Protein AF-A0A6G1SVC3-F1 (afdb_monomer_lite)

Foldseek 3Di:
DDDDDDDDDDDDDDDDDDDDDDDDDDDDDDDDDPDDPDPDDDDDDDDDDDDDDPPDDDDDDDDDDDDDDDDDDDDDDDDDDDDDDDDDDDDDDDDDPPPPPVPQALLLVLLVQDDLQDAAEEEEDEDDLRLVLCLPFVLVLHDQSHEYEYEAAWAPHDGDQVVLQVSLVVCCVRRVRYAYEYEHEALVSLLVNQVSHDPSHQAYEYEAEPPGPSHPQRDLQQVSVLVSLLSSQVSHVVSNHAFEYEHELCCLPPPVSVVNPDQLQSSCVRRREYEYALLQQLQVALVSLLSSVVSNVVSHDPRRAYAYEHEDDVPDPSHDHLVSSLSSVVSCVVSSHRHHYYYYDSVCSVRVSVSSVSSVD

Radius of gyration: 27.8 Å; chains: 1; bounding box: 75×76×92 Å

Secondary structure (DSSP, 8-state):
--------PPP--------------PPPPPPPP-PPPP-------PPPPPPPPS---PPPPP-PPPPPPPPP-------PPPPPPPPPPPP--------------HHHHHHHTS-TTS-EEEEEE-SHHHHHHIIIIIGGG--TT-EEEEE-SSSSPPP-HHHHHHHHHHHHHH-TTSEEEEEEESHHHHHHHTTTS-TTEEEEEEEE-TT-TT-TT--S-HHHHHHHHHHHHHHHHTTTPEEEEEEBSGGGT-GGGGGG---HHHHHHHHSEEEEB-HHHHHH-HHHHHHHHHHHHHT--TT-EEEEEEEB-TTSTT-B-HHHHHHHHHHHHHTT--EEEEE--GGGHHHHHHHHHHTT-

Sequence (361 aa):
MRLRLVLGLVVLTLAACSDGDRRDSPPTPAPPAVSSPADDIDVPRGPLLPAPDPTEAVDPPERRVPAYLHVVTASAGAASPAPQPAAGPAPVGGPSRQADSEVLGPTQRFLAQTQPDAMVVALPVHNEPGVRQLLERLAPRLRSGDIVIVVSGNNNHTLDIPWLNAQAERIQAALANVRLVAMTAGLGNVQQLAPQLSPLFTGIVYDYEPNYPNEPSFTWDFGATMDHVRALRTAVESRGLTAIALPTGRPLLQRSLEPHGWDYGALTQAGGVAFVQTQTYCKKGLPAFEQALDRLRDQHIAGGEWLPQVTVAPNQPNGVSIQQGEACAQAIRARGLPGLMLWWSPAYVGEADEFLRRLGR

pLDDT: mean 77.75, std 25.46, range [25.83, 98.69]

Structure (mmCIF, N/CA/C/O backbone):
data_AF-A0A6G1SVC3-F1
#
_entry.id   AF-A0A6G1SVC3-F1
#
loop_
_atom_site.group_PDB
_atom_site.id
_atom_site.type_symbol
_atom_site.label_atom_id
_atom_site.label_alt_id
_atom_site.label_comp_id
_atom_site.label_asym_id
_atom_site.label_entity_id
_atom_site.label_seq_id
_atom_site.pdbx_PDB_ins_code
_atom_site.Cartn_x
_atom_site.Cartn_y
_atom_site.Cartn_z
_atom_site.occupancy
_atom_site.B_iso_or_equiv
_atom_site.auth_seq_id
_atom_site.auth_comp_id
_atom_site.auth_asym_id
_atom_site.auth_atom_id
_atom_site.pdbx_PDB_model_num
ATOM 1 N N . MET A 1 1 ? 45.017 -23.091 65.769 1.00 41.62 1 MET A N 1
ATOM 2 C CA . MET A 1 1 ? 45.104 -23.305 64.307 1.00 41.62 1 MET A CA 1
ATOM 3 C C . MET A 1 1 ? 44.778 -21.996 63.613 1.00 41.62 1 MET A C 1
ATOM 5 O O . MET A 1 1 ? 43.799 -21.363 63.980 1.00 41.62 1 MET A O 1
ATOM 9 N N . ARG A 1 2 ? 45.664 -21.536 62.723 1.00 37.56 2 ARG A N 1
ATOM 10 C CA . ARG A 1 2 ? 45.621 -20.209 62.094 1.00 37.56 2 ARG A CA 1
ATOM 11 C C . ARG A 1 2 ? 44.970 -20.269 60.705 1.00 37.56 2 ARG A C 1
ATOM 13 O O . ARG A 1 2 ? 45.311 -21.130 59.907 1.00 37.56 2 ARG A O 1
ATOM 20 N N . LEU A 1 3 ? 44.077 -19.303 60.495 1.00 36.97 3 LEU A N 1
ATOM 21 C CA . LEU A 1 3 ? 43.680 -18.568 59.285 1.00 36.97 3 LEU A CA 1
ATOM 22 C C . LEU A 1 3 ? 44.502 -18.791 57.991 1.00 36.97 3 LEU A C 1
ATOM 24 O O . LEU A 1 3 ? 45.728 -18.698 58.050 1.00 36.97 3 LEU A O 1
ATOM 28 N N . ARG A 1 4 ? 43.815 -18.902 56.833 1.00 41.50 4 ARG A N 1
ATOM 29 C CA . ARG A 1 4 ? 44.086 -18.188 55.550 1.00 41.50 4 ARG A CA 1
ATOM 30 C C . ARG A 1 4 ? 43.212 -18.710 54.389 1.00 41.50 4 ARG A C 1
ATOM 32 O O . ARG A 1 4 ? 43.327 -19.875 54.039 1.00 41.50 4 ARG A O 1
ATOM 39 N N . LEU A 1 5 ? 42.445 -17.822 53.745 1.00 35.69 5 LEU A N 1
ATOM 40 C CA . LEU A 1 5 ? 42.181 -17.800 52.288 1.00 35.69 5 LEU A CA 1
ATOM 41 C C . LEU A 1 5 ? 41.587 -16.413 51.934 1.00 35.69 5 LEU A C 1
ATOM 43 O O . LEU A 1 5 ? 40.491 -16.092 52.374 1.00 35.69 5 LEU A O 1
ATOM 47 N N . VAL A 1 6 ? 42.432 -15.437 51.588 1.00 39.00 6 VAL A N 1
ATOM 48 C CA . VAL A 1 6 ? 42.693 -14.871 50.240 1.00 39.00 6 VAL A CA 1
ATOM 49 C C . VAL A 1 6 ? 41.482 -14.170 49.600 1.00 39.00 6 VAL A C 1
ATOM 51 O O . VAL A 1 6 ? 40.632 -14.787 48.968 1.00 39.00 6 VAL A O 1
ATOM 54 N N . LEU A 1 7 ? 41.490 -12.841 49.765 1.00 34.03 7 LEU A N 1
ATOM 55 C CA . LEU A 1 7 ? 40.741 -11.818 49.033 1.00 34.03 7 LEU A CA 1
ATOM 56 C C . LEU A 1 7 ? 41.454 -11.521 47.698 1.00 34.03 7 LEU A C 1
ATOM 58 O O . LEU A 1 7 ? 42.674 -11.354 47.695 1.00 34.03 7 LEU A O 1
ATOM 62 N N . GLY A 1 8 ? 40.704 -11.373 46.604 1.00 30.83 8 GLY A N 1
ATOM 63 C CA . GLY A 1 8 ? 41.182 -10.805 45.339 1.00 30.83 8 GLY A CA 1
ATOM 64 C C . GLY A 1 8 ? 40.501 -9.464 45.069 1.00 30.83 8 GLY A C 1
ATOM 65 O O . GLY A 1 8 ? 39.351 -9.434 44.647 1.00 30.83 8 GLY A O 1
ATOM 66 N N . LEU A 1 9 ? 41.216 -8.373 45.349 1.00 30.94 9 LEU A N 1
ATOM 67 C CA . LEU A 1 9 ? 40.843 -6.983 45.085 1.00 30.94 9 LEU A CA 1
ATOM 68 C C . LEU A 1 9 ? 41.646 -6.517 43.860 1.00 30.94 9 LEU A C 1
ATOM 70 O O . LEU A 1 9 ? 42.875 -6.553 43.905 1.00 30.94 9 LEU A O 1
ATOM 74 N N . VAL A 1 10 ? 40.986 -6.088 42.782 1.00 31.72 10 VAL A N 1
ATOM 75 C CA . VAL A 1 10 ? 41.656 -5.422 41.652 1.00 31.72 10 VAL A CA 1
ATOM 76 C C . VAL A 1 10 ? 41.431 -3.921 41.767 1.00 31.72 10 VAL A C 1
ATOM 78 O O . VAL A 1 10 ? 40.304 -3.432 41.755 1.00 31.72 10 VAL A O 1
ATOM 81 N N . VAL A 1 11 ? 42.553 -3.224 41.916 1.00 31.59 11 VAL A N 1
ATOM 82 C CA . VAL A 1 11 ? 42.730 -1.774 41.931 1.00 31.59 11 VAL A CA 1
ATOM 83 C C . VAL A 1 11 ? 42.852 -1.296 40.485 1.00 31.59 11 VAL A C 1
ATOM 85 O O . VAL A 1 11 ? 43.663 -1.846 39.742 1.00 31.59 11 VAL A O 1
ATOM 88 N N . LEU A 1 12 ? 42.115 -0.249 40.101 1.00 30.20 12 LEU A N 1
ATOM 89 C CA . LEU A 1 12 ? 42.476 0.572 38.945 1.00 30.20 12 LEU A CA 1
ATOM 90 C C . LEU A 1 12 ? 42.730 2.011 39.398 1.00 30.20 12 LEU A C 1
ATOM 92 O O . LEU A 1 12 ? 41.913 2.638 40.070 1.00 30.20 12 LEU A O 1
ATOM 96 N N . THR A 1 13 ? 43.922 2.474 39.055 1.00 33.91 13 THR A N 1
ATOM 97 C CA . THR A 1 13 ? 44.556 3.740 39.402 1.00 33.91 13 THR A CA 1
ATOM 98 C C . THR A 1 13 ? 43.980 4.908 38.602 1.00 33.91 13 THR A C 1
ATOM 100 O O . THR A 1 13 ? 43.870 4.848 37.380 1.00 33.91 13 THR A O 1
ATOM 103 N N . LEU A 1 14 ? 43.685 6.004 39.303 1.00 35.94 14 LEU A N 1
ATOM 104 C CA . LEU A 1 14 ? 43.521 7.344 38.741 1.00 35.94 14 LEU A CA 1
ATOM 105 C C . LEU A 1 14 ? 44.905 7.978 38.548 1.00 35.94 14 LEU A C 1
ATOM 107 O O . LEU A 1 14 ? 45.688 8.039 39.495 1.00 35.94 14 LEU A O 1
ATOM 111 N N . ALA A 1 15 ? 45.173 8.496 37.351 1.00 33.62 15 ALA A N 1
ATOM 112 C CA . ALA A 1 15 ? 46.240 9.456 37.100 1.00 33.62 15 ALA A CA 1
ATOM 113 C C . ALA A 1 15 ? 45.657 10.637 36.312 1.00 33.62 15 ALA A C 1
ATOM 115 O O . ALA A 1 15 ? 45.112 10.465 35.224 1.00 33.62 15 ALA A O 1
ATOM 116 N N . ALA A 1 16 ? 45.740 11.818 36.921 1.00 36.47 16 ALA A N 1
ATOM 117 C CA . ALA A 1 16 ? 45.494 13.120 36.315 1.00 36.47 16 ALA A CA 1
ATOM 118 C C . ALA A 1 16 ? 46.823 13.749 35.839 1.00 36.47 16 ALA A C 1
ATOM 120 O O . ALA A 1 16 ? 47.888 13.201 36.127 1.00 36.47 16 ALA A O 1
ATOM 121 N N . CYS A 1 17 ? 46.712 14.926 35.201 1.00 30.42 17 CYS A N 1
ATOM 122 C CA . CYS A 1 17 ? 47.715 15.751 34.490 1.00 30.42 17 CYS A CA 1
ATOM 123 C C . CYS A 1 17 ? 47.728 15.470 32.972 1.00 30.42 17 CYS A C 1
ATOM 125 O O . CYS A 1 17 ? 47.721 14.319 32.563 1.00 30.42 17 CYS A O 1
ATOM 127 N N . SER A 1 18 ? 47.741 16.440 32.056 1.00 29.17 18 SER A N 1
ATOM 128 C CA . SER A 1 18 ? 48.071 17.871 32.102 1.00 29.17 18 SER A CA 1
ATOM 129 C C . SER A 1 18 ? 47.568 18.533 30.807 1.00 29.17 18 SER A C 1
ATOM 131 O O . SER A 1 18 ? 47.423 17.854 29.792 1.00 29.17 18 SER A O 1
ATOM 133 N N . ASP A 1 19 ? 47.367 19.850 30.856 1.00 38.97 19 ASP A N 1
ATOM 134 C CA . ASP A 1 19 ? 47.098 20.765 29.742 1.00 38.97 19 ASP A CA 1
ATOM 135 C C . ASP A 1 19 ? 47.996 20.566 28.509 1.00 38.97 19 ASP A C 1
ATOM 137 O O . ASP A 1 19 ? 49.190 20.277 28.628 1.00 38.97 19 ASP A O 1
ATOM 141 N N . GLY A 1 20 ? 47.418 20.813 27.328 1.00 31.42 20 GLY A N 1
ATOM 142 C CA . GLY A 1 20 ? 48.130 20.908 26.055 1.00 31.42 20 GLY A CA 1
ATOM 143 C C . GLY A 1 20 ? 47.246 21.447 24.924 1.00 31.42 20 GLY A C 1
ATOM 144 O O . GLY A 1 20 ? 46.391 20.735 24.411 1.00 31.42 20 GLY A O 1
ATOM 145 N N . ASP A 1 21 ? 47.464 22.719 24.578 1.00 36.25 21 ASP A N 1
ATOM 146 C CA . ASP A 1 21 ? 47.300 23.361 23.263 1.00 36.25 21 ASP A CA 1
ATOM 147 C C . ASP A 1 21 ? 46.250 22.794 22.282 1.00 36.25 21 ASP A C 1
ATOM 149 O O . ASP A 1 21 ? 46.504 21.866 21.512 1.00 36.25 21 ASP A O 1
ATOM 153 N N . ARG A 1 22 ? 45.102 23.481 22.171 1.00 34.91 22 ARG A N 1
ATOM 154 C CA . ARG A 1 22 ? 44.251 23.425 20.971 1.00 34.91 22 ARG A CA 1
ATOM 155 C C . ARG A 1 22 ? 44.725 24.471 19.965 1.00 34.91 22 ARG A C 1
ATOM 157 O O . ARG A 1 22 ? 44.362 25.639 20.068 1.00 34.91 22 ARG A O 1
ATOM 164 N N . ARG A 1 23 ? 45.517 24.029 18.987 1.00 35.66 23 ARG A N 1
ATOM 165 C CA . ARG A 1 23 ? 45.707 24.732 17.713 1.00 35.66 23 ARG A CA 1
ATOM 166 C C . ARG A 1 23 ? 44.695 24.241 16.684 1.00 35.66 23 ARG A C 1
ATOM 168 O O . ARG A 1 23 ? 44.325 23.067 16.665 1.00 35.66 23 ARG A O 1
ATOM 175 N N . ASP A 1 24 ? 44.285 25.182 15.849 1.00 46.12 24 ASP A N 1
ATOM 176 C CA . ASP A 1 24 ? 43.368 25.062 14.725 1.00 46.12 24 ASP A CA 1
ATOM 177 C C . ASP A 1 24 ? 43.629 23.826 13.854 1.00 46.12 24 ASP A C 1
ATOM 179 O O . ASP A 1 24 ? 44.709 23.653 13.288 1.00 46.12 24 ASP A O 1
ATOM 183 N N . SER A 1 25 ? 42.606 22.985 13.706 1.00 41.75 25 SER A N 1
ATOM 184 C CA . SER A 1 25 ? 42.515 22.019 12.610 1.00 41.75 25 SER A CA 1
ATOM 185 C C . SER A 1 25 ? 41.455 22.521 11.627 1.00 41.75 25 SER A C 1
ATOM 187 O O . SER A 1 25 ? 40.343 22.832 12.062 1.00 41.75 25 SER A O 1
ATOM 189 N N . PRO A 1 26 ? 41.762 22.633 10.322 1.00 42.91 26 PRO A N 1
ATOM 190 C CA . PRO A 1 26 ? 40.775 23.029 9.329 1.00 42.91 26 PRO A CA 1
ATOM 191 C C . PRO A 1 26 ? 39.690 21.947 9.192 1.00 42.91 26 PRO A C 1
ATOM 193 O O . PRO A 1 26 ? 39.960 20.766 9.435 1.00 42.91 26 PRO A O 1
ATOM 196 N N . PRO A 1 27 ? 38.461 22.328 8.800 1.00 48.62 27 PRO A N 1
ATOM 197 C CA . PRO A 1 27 ? 37.362 21.387 8.648 1.00 48.62 27 PRO A CA 1
ATOM 198 C C . PRO A 1 27 ? 37.687 20.338 7.581 1.00 48.62 27 PRO A C 1
ATOM 200 O O . PRO A 1 27 ? 38.113 20.652 6.469 1.00 48.62 27 PRO A O 1
ATOM 203 N N . THR A 1 28 ? 37.470 19.076 7.940 1.00 50.56 28 THR A N 1
ATOM 204 C CA . THR A 1 28 ? 37.538 17.931 7.033 1.00 50.56 28 THR A CA 1
ATOM 205 C C . THR A 1 28 ? 36.486 18.099 5.926 1.00 50.56 28 THR A C 1
ATOM 207 O O . THR A 1 28 ? 35.330 18.390 6.247 1.00 50.56 28 THR A O 1
ATOM 210 N N . PRO A 1 29 ? 36.834 17.939 4.636 1.00 45.47 29 PRO A N 1
ATOM 211 C CA . PRO A 1 29 ? 35.853 18.026 3.562 1.00 45.47 29 PRO A CA 1
ATOM 212 C C . PRO A 1 29 ? 34.844 16.879 3.666 1.00 45.47 29 PRO A C 1
ATOM 214 O O . PRO A 1 29 ? 35.201 15.743 3.985 1.00 45.47 29 PRO A O 1
ATOM 217 N N . ALA A 1 30 ? 33.579 17.195 3.389 1.00 46.94 30 ALA A N 1
ATOM 218 C CA . ALA A 1 30 ? 32.509 16.212 3.306 1.00 46.94 30 ALA A CA 1
ATOM 219 C C . ALA A 1 30 ? 32.853 15.128 2.262 1.00 46.94 30 ALA A C 1
ATOM 221 O O . ALA A 1 30 ? 33.411 15.457 1.208 1.00 46.94 30 ALA A O 1
ATOM 222 N N . PRO A 1 31 ? 32.529 13.848 2.520 1.00 43.47 31 PRO A N 1
ATOM 223 C CA . PRO A 1 31 ? 32.708 12.802 1.525 1.00 43.47 31 PRO A CA 1
ATOM 224 C C . PRO A 1 31 ? 31.844 13.097 0.286 1.00 43.47 31 PRO A C 1
ATOM 226 O O . PRO A 1 31 ? 30.741 13.637 0.420 1.00 43.47 31 PRO A O 1
ATOM 229 N N . PRO A 1 32 ? 32.324 12.762 -0.925 1.00 39.62 32 PRO A N 1
ATOM 230 C CA . PRO A 1 32 ? 31.574 12.996 -2.149 1.00 39.62 32 PRO A CA 1
ATOM 231 C C . PRO A 1 32 ? 30.265 12.203 -2.137 1.00 39.62 32 PRO A C 1
ATOM 233 O O . PRO A 1 32 ? 30.226 11.040 -1.734 1.00 39.62 32 PRO A O 1
ATOM 236 N N . ALA A 1 33 ? 29.197 12.846 -2.608 1.00 35.19 33 ALA A N 1
ATOM 237 C CA . ALA A 1 33 ? 27.916 12.203 -2.842 1.00 35.19 33 ALA A CA 1
ATOM 238 C C . ALA A 1 33 ? 28.108 11.009 -3.788 1.00 35.19 33 ALA A C 1
ATOM 240 O O . ALA A 1 33 ? 28.564 11.164 -4.924 1.00 35.19 33 ALA A O 1
ATOM 241 N N . VAL A 1 34 ? 27.759 9.816 -3.309 1.00 32.16 34 VAL A N 1
ATOM 242 C CA . VAL A 1 34 ? 27.673 8.613 -4.133 1.00 32.16 34 VAL A CA 1
ATOM 243 C C . VAL A 1 34 ? 26.501 8.817 -5.089 1.00 32.16 34 VAL A C 1
ATOM 245 O O . VAL A 1 34 ? 25.337 8.739 -4.702 1.00 32.16 34 VAL A O 1
ATOM 248 N N . SER A 1 35 ? 26.813 9.140 -6.341 1.00 32.56 35 SER A N 1
ATOM 249 C CA . SER A 1 35 ? 25.845 9.104 -7.430 1.00 32.56 35 SER A CA 1
ATOM 250 C C . SER A 1 35 ? 25.496 7.642 -7.697 1.00 32.56 35 SER A C 1
ATOM 252 O O . SER A 1 35 ? 26.373 6.815 -7.944 1.00 32.56 35 SER A O 1
ATOM 254 N N . SER A 1 36 ? 24.208 7.306 -7.603 1.00 33.22 36 SER A N 1
ATOM 255 C CA . SER A 1 36 ? 23.717 6.019 -8.100 1.00 33.22 36 SER A CA 1
ATOM 256 C C . SER A 1 36 ? 24.018 5.928 -9.599 1.00 33.22 36 SER A C 1
ATOM 258 O O . SER A 1 36 ? 23.761 6.908 -10.307 1.00 33.22 36 SER A O 1
ATOM 260 N N . PRO A 1 37 ? 24.541 4.797 -10.103 1.00 36.09 37 PRO A N 1
ATOM 261 C CA . PRO A 1 37 ? 24.685 4.606 -11.535 1.00 36.09 37 PRO A CA 1
ATOM 262 C C . PRO A 1 37 ? 23.286 4.658 -12.152 1.00 36.09 37 PRO A C 1
ATOM 264 O O . PRO A 1 37 ? 22.395 3.898 -11.774 1.00 36.09 37 PRO A O 1
ATOM 267 N N . ALA A 1 38 ? 23.084 5.618 -13.051 1.00 35.53 38 ALA A N 1
ATOM 268 C CA . ALA A 1 38 ? 21.927 5.630 -13.923 1.00 35.53 38 ALA A CA 1
ATOM 269 C C . ALA A 1 38 ? 21.966 4.334 -14.742 1.00 35.53 38 ALA A C 1
ATOM 271 O O . ALA A 1 38 ? 22.959 4.057 -15.410 1.00 35.53 38 ALA A O 1
ATOM 272 N N . ASP A 1 39 ? 20.911 3.529 -14.641 1.00 41.34 39 ASP A N 1
ATOM 273 C CA . ASP A 1 39 ? 20.713 2.377 -15.512 1.00 41.34 39 ASP A CA 1
ATOM 274 C C . ASP A 1 39 ? 20.629 2.895 -16.962 1.00 41.34 39 ASP A C 1
ATOM 276 O O . ASP A 1 39 ? 19.663 3.567 -17.337 1.00 41.34 39 ASP A O 1
ATOM 280 N N . ASP A 1 40 ? 21.661 2.607 -17.759 1.00 33.97 40 ASP A N 1
ATOM 281 C CA . ASP A 1 40 ? 21.698 2.855 -19.199 1.00 33.97 40 ASP A CA 1
ATOM 282 C C . ASP A 1 40 ? 20.595 2.038 -19.886 1.00 33.97 40 ASP A C 1
ATOM 284 O O . ASP A 1 40 ? 20.717 0.835 -20.129 1.00 33.97 40 ASP A O 1
ATOM 288 N N . ILE A 1 41 ? 19.497 2.713 -20.218 1.00 40.31 41 ILE A N 1
ATOM 289 C CA . ILE A 1 41 ? 18.588 2.310 -21.286 1.00 40.31 41 ILE A CA 1
ATOM 290 C C . ILE A 1 41 ? 18.481 3.503 -22.228 1.00 40.31 41 ILE A C 1
ATOM 292 O O . ILE A 1 41 ? 18.035 4.585 -21.847 1.00 40.31 41 ILE A O 1
ATOM 296 N N . ASP A 1 42 ? 18.928 3.274 -23.457 1.00 34.38 42 ASP A N 1
ATOM 297 C CA . ASP A 1 42 ? 18.976 4.225 -24.558 1.00 34.38 42 ASP A CA 1
ATOM 298 C C . ASP A 1 42 ? 17.546 4.654 -24.941 1.00 34.38 42 ASP A C 1
ATOM 300 O O . ASP A 1 42 ? 16.825 3.962 -25.663 1.00 34.38 42 ASP A O 1
ATOM 304 N N . VAL A 1 43 ? 17.093 5.777 -24.377 1.00 38.44 43 VAL A N 1
ATOM 305 C CA . VAL A 1 43 ? 15.845 6.450 -24.756 1.00 38.44 43 VAL A CA 1
ATOM 306 C C . VAL A 1 43 ? 16.225 7.710 -25.535 1.00 38.44 43 VAL A C 1
ATOM 308 O O . VAL A 1 43 ? 16.969 8.541 -25.003 1.00 38.44 43 VAL A O 1
ATOM 311 N N . PRO A 1 44 ? 15.720 7.911 -26.767 1.00 34.09 44 PRO A N 1
ATOM 312 C CA . PRO A 1 44 ? 16.043 9.096 -27.550 1.00 34.09 44 PRO A CA 1
ATOM 313 C C . PRO A 1 44 ? 15.579 10.359 -26.813 1.00 34.09 44 PRO A C 1
ATOM 315 O O . PRO A 1 44 ? 14.389 10.556 -26.556 1.00 34.09 44 PRO A O 1
ATOM 318 N N . ARG A 1 45 ? 16.540 11.219 -26.456 1.00 39.47 45 ARG A N 1
ATOM 319 C CA . ARG A 1 45 ? 16.289 12.516 -25.816 1.00 39.47 45 ARG A CA 1
ATOM 320 C C . ARG A 1 45 ? 15.568 13.439 -26.802 1.00 39.47 45 ARG A C 1
ATOM 322 O O . ARG A 1 45 ? 16.151 13.867 -27.795 1.00 39.47 45 ARG A O 1
ATOM 329 N N . GLY A 1 46 ? 14.306 13.753 -26.516 1.00 46.16 46 GLY A N 1
ATOM 330 C CA . GLY A 1 46 ? 13.592 14.864 -27.148 1.00 46.16 46 GLY A CA 1
ATOM 331 C C . GLY A 1 46 ? 14.176 16.228 -26.737 1.00 46.16 46 GLY A C 1
ATOM 332 O O . GLY A 1 46 ? 14.945 16.300 -25.774 1.00 46.16 46 GLY A O 1
ATOM 333 N N . PRO A 1 47 ? 13.843 17.313 -27.461 1.00 41.56 47 PRO A N 1
ATOM 334 C CA . PRO A 1 47 ? 14.419 18.632 -27.222 1.00 41.56 47 PRO A CA 1
ATOM 335 C C . PRO A 1 47 ? 14.056 19.167 -25.830 1.00 41.56 47 PRO A C 1
ATOM 337 O O . PRO A 1 47 ? 12.898 19.138 -25.414 1.00 41.56 47 PRO A O 1
ATOM 340 N N . LEU A 1 48 ? 15.073 19.665 -25.125 1.00 40.38 48 LEU A N 1
ATOM 341 C CA . LEU A 1 48 ? 14.956 20.345 -23.837 1.00 40.38 48 LEU A CA 1
ATOM 342 C C . LEU A 1 48 ? 14.175 21.655 -24.009 1.00 40.38 48 LEU A C 1
ATOM 344 O O . LEU A 1 48 ? 14.576 22.521 -24.786 1.00 40.38 48 LEU A O 1
ATOM 348 N N . LEU A 1 49 ? 13.080 21.809 -23.263 1.00 43.16 49 LEU A N 1
ATOM 349 C CA . LEU A 1 49 ? 12.432 23.107 -23.076 1.00 43.16 49 LEU A CA 1
ATOM 350 C C . LEU A 1 49 ? 13.290 23.985 -22.142 1.00 43.16 49 LEU A C 1
ATOM 352 O O . LEU A 1 49 ? 13.921 23.451 -21.225 1.00 43.16 49 LEU A O 1
ATOM 356 N N . PRO A 1 50 ? 13.328 25.313 -22.356 1.00 40.28 50 PRO A N 1
ATOM 357 C CA . PRO A 1 50 ? 14.086 26.224 -21.507 1.00 40.28 50 PRO A CA 1
ATOM 358 C C . PRO A 1 50 ? 13.502 26.288 -20.090 1.00 40.28 50 PRO A C 1
ATOM 360 O O . PRO A 1 50 ? 12.287 26.237 -19.895 1.00 40.28 50 PRO A O 1
ATOM 363 N N . ALA A 1 51 ? 14.392 26.402 -19.103 1.00 38.16 51 ALA A N 1
ATOM 364 C CA . ALA A 1 51 ? 14.030 26.578 -17.703 1.00 38.16 51 ALA A CA 1
ATOM 365 C C . ALA A 1 51 ? 13.341 27.941 -17.473 1.00 38.16 51 ALA A C 1
ATOM 367 O O . ALA A 1 51 ? 13.732 28.923 -18.111 1.00 38.16 51 ALA A O 1
ATOM 368 N N . PRO A 1 52 ? 12.342 28.024 -16.576 1.00 40.81 52 PRO A N 1
ATOM 369 C CA . PRO A 1 52 ? 11.715 29.290 -16.215 1.00 40.81 52 PRO A CA 1
ATOM 370 C C . PRO A 1 52 ? 12.642 30.196 -15.387 1.00 40.81 52 PRO A C 1
ATOM 372 O O . PRO A 1 52 ? 13.505 29.731 -14.640 1.00 40.81 52 PRO A O 1
ATOM 375 N N . ASP A 1 53 ? 12.426 31.500 -15.561 1.00 42.91 53 ASP A N 1
ATOM 376 C CA . ASP A 1 53 ? 13.166 32.633 -14.996 1.00 42.91 53 ASP A CA 1
ATOM 377 C C . ASP A 1 53 ? 13.010 32.718 -13.456 1.00 42.91 53 ASP A C 1
ATOM 379 O O . ASP A 1 53 ? 11.883 32.668 -12.957 1.00 42.91 53 ASP A O 1
ATOM 383 N N . PRO A 1 54 ? 14.100 32.830 -12.671 1.00 36.28 54 PRO A N 1
ATOM 384 C CA . PRO A 1 54 ? 14.063 32.744 -11.208 1.00 36.28 54 PRO A CA 1
ATOM 385 C C . PRO A 1 54 ? 13.673 34.045 -10.468 1.00 36.28 54 PRO A C 1
ATOM 387 O O . PRO A 1 54 ? 14.066 34.217 -9.315 1.00 36.28 54 PRO A O 1
ATOM 390 N N . THR A 1 55 ? 12.926 34.977 -11.072 1.00 36.09 55 THR A N 1
ATOM 391 C CA . THR A 1 55 ? 12.730 36.331 -10.500 1.00 36.09 55 THR A CA 1
ATOM 392 C C . THR A 1 55 ? 11.369 36.652 -9.860 1.00 36.09 55 THR A C 1
ATOM 394 O O . THR A 1 55 ? 11.195 37.768 -9.376 1.00 36.09 55 THR A O 1
ATOM 397 N N . GLU A 1 56 ? 10.437 35.705 -9.707 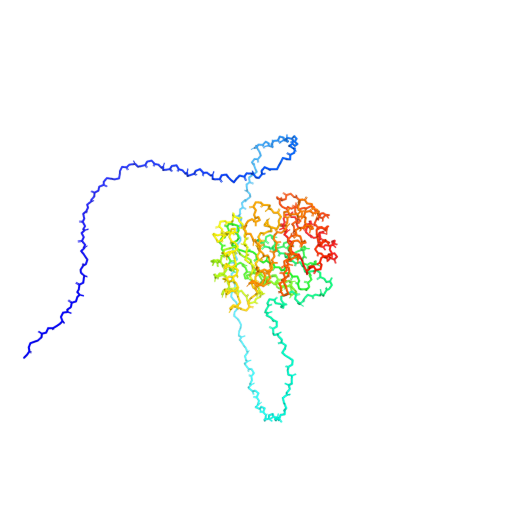1.00 38.56 56 GLU A N 1
ATOM 398 C CA . GLU A 1 56 ? 9.209 35.933 -8.914 1.00 38.56 56 GLU A CA 1
ATOM 399 C C . GLU A 1 56 ? 9.324 35.381 -7.483 1.00 38.56 56 GLU A C 1
ATOM 401 O O . GLU A 1 56 ? 8.970 34.240 -7.183 1.00 38.56 56 GLU A O 1
ATOM 406 N N . ALA A 1 57 ? 9.814 36.223 -6.570 1.00 35.69 57 ALA A N 1
ATOM 407 C CA . ALA A 1 57 ? 9.674 36.013 -5.134 1.00 35.69 57 ALA A CA 1
ATOM 408 C C . ALA A 1 57 ? 8.264 36.445 -4.690 1.00 35.69 57 ALA A C 1
ATOM 410 O O . ALA A 1 57 ? 7.931 37.628 -4.720 1.00 35.69 57 ALA A O 1
ATOM 411 N N . VAL A 1 58 ? 7.438 35.481 -4.281 1.00 40.50 58 VAL A N 1
ATOM 412 C CA . VAL A 1 58 ? 6.142 35.721 -3.628 1.00 40.50 58 VAL A CA 1
ATOM 413 C C . VAL A 1 58 ? 6.345 35.642 -2.115 1.00 40.50 58 VAL A C 1
ATOM 415 O O . VAL A 1 58 ? 6.812 34.622 -1.605 1.00 40.50 58 VAL A O 1
ATOM 418 N N . ASP A 1 59 ? 6.002 36.718 -1.406 1.00 37.41 59 ASP A N 1
ATOM 419 C CA . ASP A 1 59 ? 6.082 36.807 0.056 1.00 37.41 59 ASP A CA 1
ATOM 420 C C . ASP A 1 59 ? 5.231 35.725 0.757 1.00 37.41 59 ASP A C 1
ATOM 422 O O . ASP A 1 59 ? 4.097 35.453 0.343 1.00 37.41 59 ASP A O 1
ATOM 426 N N . PRO A 1 60 ? 5.721 35.113 1.853 1.00 34.91 60 PRO A N 1
ATOM 427 C CA . PRO A 1 60 ? 4.950 34.141 2.616 1.00 34.91 60 PRO A CA 1
ATOM 428 C C . PRO A 1 60 ? 3.909 34.832 3.521 1.00 34.91 60 PRO A C 1
ATOM 430 O O . PRO A 1 60 ? 4.238 35.799 4.211 1.00 34.91 60 PRO A O 1
ATOM 433 N N . PRO A 1 61 ? 2.664 34.324 3.606 1.00 37.31 61 PRO A N 1
ATOM 434 C CA . PRO A 1 61 ? 1.664 34.882 4.506 1.00 37.31 61 PRO A CA 1
ATOM 435 C C . PRO A 1 61 ? 1.948 34.530 5.975 1.00 37.31 61 PRO A C 1
ATOM 437 O O . PRO A 1 61 ? 2.281 33.394 6.328 1.00 37.31 61 PRO A O 1
ATOM 440 N N . GLU A 1 62 ? 1.762 35.530 6.837 1.00 32.00 62 GLU A N 1
ATOM 441 C CA . GLU A 1 62 ? 1.880 35.464 8.293 1.00 32.00 62 GLU A CA 1
ATOM 442 C C . GLU A 1 62 ? 1.004 34.358 8.910 1.00 32.00 62 GLU A C 1
ATOM 444 O O . GLU A 1 62 ? -0.216 34.305 8.729 1.00 32.00 62 GLU A O 1
ATOM 449 N N . ARG A 1 63 ? 1.620 33.493 9.724 1.00 32.34 63 ARG A N 1
ATOM 450 C CA . ARG A 1 63 ? 0.916 32.519 10.568 1.00 32.34 63 ARG A CA 1
ATOM 451 C C . ARG A 1 63 ? 0.334 33.214 11.801 1.00 32.34 63 ARG A C 1
ATOM 453 O O . ARG A 1 63 ? 1.067 33.531 12.733 1.00 32.34 63 ARG A O 1
ATOM 460 N N . ARG A 1 64 ? -0.992 33.360 11.861 1.00 31.23 64 ARG A N 1
ATOM 461 C CA . ARG A 1 64 ? -1.722 33.574 13.123 1.00 31.23 64 ARG A CA 1
ATOM 462 C C . ARG A 1 64 ? -2.173 32.229 13.687 1.00 31.23 64 ARG A C 1
ATOM 464 O O . ARG A 1 64 ? -2.895 31.489 13.027 1.00 31.23 64 ARG A O 1
ATOM 471 N N . VAL A 1 65 ? -1.748 31.929 14.911 1.00 30.78 65 VAL A N 1
ATOM 472 C CA . VAL A 1 65 ? -2.184 30.761 15.691 1.00 30.78 65 VAL A CA 1
ATOM 473 C C . VAL A 1 65 ? -3.311 31.206 16.630 1.00 30.78 65 VAL A C 1
ATOM 475 O O . VAL A 1 65 ? -3.084 32.132 17.410 1.00 30.78 65 VAL A O 1
ATOM 478 N N . PRO A 1 66 ? -4.509 30.596 16.606 1.00 33.56 66 PRO A N 1
ATOM 479 C CA . PRO A 1 66 ? -5.493 30.812 17.654 1.00 33.56 66 PRO A CA 1
ATOM 480 C C . PRO A 1 66 ? -5.205 29.902 18.856 1.00 33.56 66 PRO A C 1
ATOM 482 O O . PRO A 1 66 ? -5.017 28.693 18.718 1.00 33.56 66 PRO A O 1
ATOM 485 N N . ALA A 1 67 ? -5.187 30.502 20.045 1.00 29.94 67 ALA A N 1
ATOM 486 C CA . ALA A 1 67 ? -5.168 29.798 21.319 1.00 29.94 67 ALA A CA 1
ATOM 487 C C . ALA A 1 67 ? -6.530 29.127 21.560 1.00 29.94 67 ALA A C 1
ATOM 489 O O . ALA A 1 67 ? -7.557 29.807 21.564 1.00 29.94 67 ALA A O 1
ATOM 490 N N . TYR A 1 68 ? -6.539 27.812 21.784 1.00 29.98 68 TYR A N 1
ATOM 491 C CA . TYR A 1 68 ? -7.728 27.085 22.228 1.00 29.98 68 TYR A CA 1
ATOM 492 C C . TYR A 1 68 ? -7.661 26.809 23.732 1.00 29.98 68 TYR A C 1
ATOM 494 O O . TYR A 1 68 ? -6.712 26.225 24.250 1.00 29.98 68 TYR A O 1
ATOM 502 N N . LEU A 1 69 ? -8.703 27.279 24.416 1.00 25.83 69 LEU A N 1
ATOM 503 C CA . LEU A 1 69 ? -8.984 27.128 25.837 1.00 25.83 69 LEU A CA 1
ATOM 504 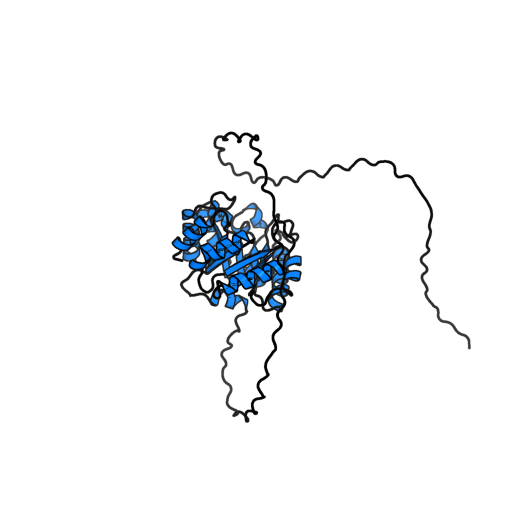C C . LEU A 1 69 ? -9.679 25.772 26.060 1.00 25.83 69 LEU A C 1
ATOM 506 O O . LEU A 1 69 ? -10.767 25.548 25.533 1.00 25.83 69 LEU A O 1
ATOM 510 N N . HIS A 1 70 ? -9.077 24.872 26.841 1.00 28.75 70 HIS A N 1
ATOM 511 C CA . HIS A 1 70 ? -9.729 23.628 27.260 1.00 28.75 70 HIS A CA 1
ATOM 512 C C . HIS A 1 70 ? -10.620 23.882 28.481 1.00 28.75 70 HIS A C 1
ATOM 514 O O . HIS A 1 70 ? -10.134 24.217 29.560 1.00 28.75 70 HIS A O 1
ATOM 520 N N . VAL A 1 71 ? -11.930 23.690 28.312 1.00 28.66 71 VAL A N 1
ATOM 521 C CA . VAL A 1 71 ? -12.899 23.613 29.411 1.00 28.66 71 VAL A CA 1
ATOM 522 C C . VAL A 1 71 ? -13.055 22.147 29.807 1.00 28.66 71 VAL A C 1
ATOM 524 O O . VAL A 1 71 ? -13.476 21.312 29.010 1.00 28.66 71 VAL A O 1
ATOM 527 N N . VAL A 1 72 ? -12.701 21.848 31.055 1.00 29.14 72 VAL A N 1
ATOM 528 C CA . VAL A 1 72 ? -12.934 20.563 31.720 1.00 29.14 72 VAL A CA 1
ATOM 529 C C . VAL A 1 72 ? -14.407 20.473 32.109 1.00 29.14 72 VAL A C 1
ATOM 531 O O . VAL A 1 72 ? -14.912 21.355 32.800 1.00 29.14 72 VAL A O 1
ATOM 534 N N . THR A 1 73 ? -15.084 19.383 31.747 1.00 32.62 73 THR A N 1
ATOM 535 C CA . THR A 1 73 ? -16.295 18.951 32.457 1.00 32.62 73 THR A CA 1
ATOM 536 C C . THR A 1 73 ? -16.179 17.476 32.815 1.00 32.62 73 THR A C 1
ATOM 538 O O . THR A 1 73 ? -15.971 16.612 31.968 1.00 32.62 73 THR A O 1
ATOM 541 N N . ALA A 1 74 ? -16.264 17.211 34.116 1.00 33.03 74 ALA A N 1
ATOM 542 C CA . ALA A 1 74 ? -16.428 15.886 34.680 1.00 33.03 74 ALA A CA 1
ATOM 543 C C . ALA A 1 74 ? -17.916 15.519 34.655 1.00 33.03 74 ALA A C 1
ATOM 545 O O . ALA A 1 74 ? -18.762 16.360 34.959 1.00 33.03 74 ALA A O 1
ATOM 546 N N . SER A 1 75 ? -18.239 14.256 34.382 1.00 35.88 75 SER A N 1
ATOM 547 C CA . SER A 1 75 ? -19.495 13.684 34.867 1.00 35.88 75 SER A CA 1
ATOM 548 C C . SER A 1 75 ? -19.366 12.201 35.221 1.00 35.88 75 SER A C 1
ATOM 550 O O . SER A 1 75 ? -18.830 11.385 34.480 1.00 35.88 75 SER A O 1
ATOM 552 N N . ALA A 1 76 ? -19.829 11.967 36.448 1.00 34.28 76 ALA A N 1
ATOM 553 C CA . ALA A 1 76 ? -20.222 10.770 37.175 1.00 34.28 76 ALA A CA 1
ATOM 554 C C . ALA A 1 76 ? -20.555 9.490 36.389 1.00 34.28 76 ALA A C 1
ATOM 556 O O . ALA A 1 76 ? -21.161 9.510 35.322 1.00 34.28 76 ALA A O 1
ATOM 557 N N . GLY A 1 77 ? -20.219 8.366 37.026 1.00 35.72 77 GLY A N 1
ATOM 558 C CA . GLY A 1 77 ? -20.483 7.016 36.552 1.00 35.72 77 GLY A CA 1
ATOM 559 C C . GLY A 1 77 ? -21.837 6.425 36.948 1.00 35.72 77 GLY A C 1
ATOM 560 O O . GLY A 1 77 ? -22.643 7.039 37.640 1.00 35.72 77 GLY A O 1
ATOM 561 N N . ALA A 1 78 ? -22.032 5.181 36.515 1.00 36.50 78 ALA A N 1
ATOM 562 C CA . ALA A 1 78 ? -23.051 4.235 36.966 1.00 36.50 78 ALA A CA 1
ATOM 563 C C . ALA A 1 78 ? -22.559 2.827 36.564 1.00 36.50 78 ALA A C 1
ATOM 565 O O . ALA A 1 78 ? -22.196 2.603 35.416 1.00 36.50 78 ALA A O 1
ATOM 566 N N . ALA A 1 79 ? -22.251 1.972 37.540 1.00 37.66 79 ALA A N 1
ATOM 567 C CA . ALA A 1 79 ? -23.114 0.905 38.064 1.00 37.66 79 ALA A CA 1
ATOM 568 C C . ALA A 1 79 ? -22.911 -0.448 37.344 1.00 37.66 79 ALA A C 1
ATOM 570 O O . ALA A 1 79 ? -23.369 -0.663 36.225 1.00 37.66 79 ALA A O 1
ATOM 571 N N . SER A 1 80 ? -22.226 -1.368 38.033 1.00 44.59 80 SER A N 1
ATOM 572 C CA . SER A 1 80 ? -22.093 -2.782 37.663 1.00 44.59 80 SER A CA 1
ATOM 573 C C . SER A 1 80 ? -23.434 -3.517 37.739 1.00 44.59 80 SER A C 1
ATOM 575 O O . SER A 1 80 ? -24.143 -3.358 38.737 1.00 44.59 80 SER A O 1
ATOM 577 N N . PRO A 1 81 ? -23.758 -4.406 36.784 1.00 56.22 81 PRO A N 1
ATOM 578 C CA . PRO A 1 81 ? -24.792 -5.404 36.992 1.00 56.22 81 PRO A CA 1
ATOM 579 C C . PRO A 1 81 ? -24.271 -6.607 37.798 1.00 56.22 81 PRO A C 1
ATOM 581 O O . PRO A 1 81 ? -23.102 -6.989 37.736 1.00 56.22 81 PRO A O 1
ATOM 584 N N . ALA A 1 82 ? -25.193 -7.168 38.578 1.00 54.06 82 ALA A N 1
ATOM 585 C CA . ALA A 1 82 ? -25.051 -8.289 39.500 1.00 54.06 82 ALA A CA 1
ATOM 586 C C . ALA A 1 82 ? -24.691 -9.633 38.815 1.00 54.06 82 ALA A C 1
ATOM 588 O O . ALA A 1 82 ? -24.949 -9.808 37.622 1.00 54.06 82 ALA A O 1
ATOM 589 N N . PRO A 1 83 ? -24.135 -10.606 39.567 1.00 53.41 83 PRO A N 1
ATOM 590 C CA . PRO A 1 83 ? -23.730 -11.910 39.040 1.00 53.41 83 PRO A CA 1
ATOM 591 C C . PRO A 1 83 ? -24.923 -12.819 38.696 1.00 53.41 83 PRO A C 1
ATOM 593 O O . PRO A 1 83 ? -25.898 -12.908 39.443 1.00 53.41 83 PRO A O 1
ATOM 596 N N . GLN A 1 84 ? -24.808 -13.528 37.569 1.00 59.56 84 GLN A N 1
ATOM 597 C CA . GLN A 1 84 ? -25.732 -14.583 37.141 1.00 59.56 84 GLN A CA 1
ATOM 598 C C . GLN A 1 84 ? -25.583 -15.863 37.990 1.00 59.56 84 GLN A C 1
ATOM 600 O O . GLN A 1 84 ? -24.476 -16.181 38.429 1.00 59.56 84 GLN A O 1
ATOM 605 N N . PRO A 1 85 ? -26.673 -16.625 38.199 1.00 56.50 85 PRO A N 1
ATOM 606 C CA . PRO A 1 85 ? -26.637 -17.899 38.908 1.00 56.50 85 PRO A CA 1
ATOM 607 C C . PRO A 1 85 ? -26.018 -19.026 38.065 1.00 56.50 85 PRO A C 1
ATOM 609 O O . PRO A 1 85 ? -26.112 -19.051 36.839 1.00 56.50 85 PRO A O 1
ATOM 612 N N . ALA A 1 86 ? -25.394 -19.969 38.771 1.00 50.88 86 ALA A N 1
ATOM 613 C CA . ALA A 1 86 ? -24.663 -21.108 38.233 1.00 50.88 86 ALA A CA 1
ATOM 614 C C . ALA A 1 86 ? -25.540 -22.068 37.405 1.00 50.88 86 ALA A C 1
ATOM 616 O O . ALA A 1 86 ? -26.627 -22.467 37.828 1.00 50.88 86 ALA A O 1
ATOM 617 N N . ALA A 1 87 ? -25.019 -22.477 36.246 1.00 52.81 87 ALA A N 1
ATOM 618 C CA . ALA A 1 87 ? -25.582 -23.528 35.408 1.00 52.81 87 ALA A CA 1
ATOM 619 C C . ALA A 1 87 ? -25.344 -24.921 36.024 1.00 52.81 87 ALA A C 1
ATOM 621 O O . ALA A 1 87 ? -24.263 -25.211 36.538 1.00 52.81 87 ALA A O 1
ATOM 622 N N . GLY A 1 88 ? -26.368 -25.778 35.961 1.00 63.16 88 GLY A N 1
ATOM 623 C CA . GLY A 1 88 ? -26.298 -27.187 36.351 1.00 63.16 88 GLY A CA 1
ATOM 624 C C . GLY A 1 88 ? -25.451 -28.047 35.395 1.00 63.16 88 GLY A C 1
ATOM 625 O O . GLY A 1 88 ? -25.046 -27.581 34.328 1.00 63.16 88 GLY A O 1
ATOM 626 N N . PRO A 1 89 ? -25.170 -29.307 35.770 1.00 55.22 89 PRO A N 1
ATOM 627 C CA . PRO A 1 89 ? -24.234 -30.169 35.053 1.00 55.22 89 PRO A CA 1
ATOM 628 C C . PRO A 1 89 ? -24.767 -30.595 33.678 1.00 55.22 89 PRO A C 1
ATOM 630 O O . PRO A 1 89 ? -25.913 -31.026 33.541 1.00 55.22 89 PRO A O 1
ATOM 633 N N . ALA A 1 90 ? -23.904 -30.493 32.665 1.00 48.84 90 ALA A N 1
ATOM 634 C CA . ALA A 1 90 ? -24.179 -30.919 31.298 1.00 48.84 90 ALA A CA 1
ATOM 635 C C . ALA A 1 90 ? -24.137 -32.458 31.149 1.00 48.84 90 ALA A C 1
ATOM 637 O O . ALA A 1 90 ? -23.361 -33.125 31.840 1.00 48.84 90 ALA A O 1
ATOM 638 N N . PRO A 1 91 ? -24.940 -33.033 30.235 1.00 50.66 91 PRO A N 1
ATOM 639 C CA . PRO A 1 91 ? -24.950 -34.462 29.948 1.00 50.66 91 PRO A CA 1
ATOM 640 C C . PRO A 1 91 ? -23.673 -34.920 29.227 1.00 50.66 91 PRO A C 1
ATOM 642 O O . PRO A 1 91 ? -23.167 -34.268 28.315 1.00 50.66 91 PRO A O 1
ATOM 645 N N . VAL A 1 92 ? -23.189 -36.093 29.633 1.00 58.00 92 VAL A N 1
ATOM 646 C CA . VAL A 1 92 ? -22.083 -36.835 29.018 1.00 58.00 92 VAL A CA 1
ATOM 647 C C . VAL A 1 92 ? -22.593 -37.491 27.732 1.00 58.00 92 VAL A C 1
ATOM 649 O O . VAL A 1 92 ? -23.462 -38.358 27.792 1.00 58.00 92 VAL A O 1
ATOM 652 N N . GLY A 1 93 ? -22.064 -37.097 26.569 1.00 47.88 93 GLY A N 1
ATOM 653 C CA . GLY A 1 93 ? -22.493 -37.665 25.291 1.00 47.88 93 GLY A CA 1
ATOM 654 C C . GLY A 1 93 ? -21.503 -37.485 24.140 1.00 47.88 93 GLY A C 1
ATOM 655 O O . GLY A 1 93 ? -21.498 -36.446 23.496 1.00 47.88 93 GLY A O 1
ATOM 656 N N . GLY A 1 94 ? -20.755 -38.557 23.848 1.00 47.56 94 GLY A N 1
ATOM 657 C CA . GLY A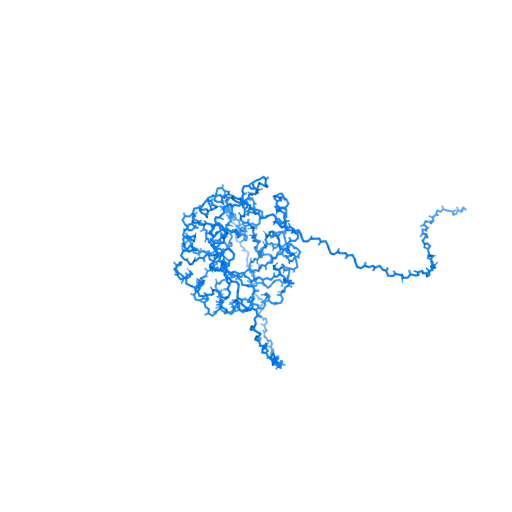 1 94 ? -20.318 -38.953 22.502 1.00 47.56 94 GLY A CA 1
ATOM 658 C C . GLY A 1 94 ? -19.071 -38.273 21.905 1.00 47.56 94 GLY A C 1
ATOM 659 O O . GLY A 1 94 ? -18.952 -37.051 21.951 1.00 47.56 94 GLY A O 1
ATOM 660 N N . PRO A 1 95 ? -18.154 -39.035 21.269 1.00 44.44 95 PRO A N 1
ATOM 661 C CA . PRO A 1 95 ? -17.063 -38.469 20.482 1.00 44.44 95 PRO A CA 1
ATOM 662 C C . PRO A 1 95 ? -17.636 -37.821 19.216 1.00 44.44 95 PRO A C 1
ATOM 664 O O . PRO A 1 95 ? -17.869 -38.474 18.198 1.00 44.44 95 PRO A O 1
ATOM 667 N N . SER A 1 96 ? -17.893 -36.519 19.299 1.00 47.22 96 SER A N 1
ATOM 668 C CA . SER A 1 96 ? -18.171 -35.685 18.138 1.00 47.22 96 SER A CA 1
ATOM 669 C C . SER A 1 96 ? -16.901 -35.625 17.292 1.00 47.22 96 SER A C 1
ATOM 671 O O . SER A 1 96 ? -15.859 -35.176 17.769 1.00 47.22 96 SER A O 1
ATOM 673 N N . ARG A 1 97 ? -16.967 -36.095 16.040 1.00 49.06 97 ARG A N 1
ATOM 674 C CA . ARG A 1 97 ? -15.972 -35.758 15.016 1.00 49.06 97 ARG A CA 1
ATOM 675 C C . ARG A 1 97 ? -16.102 -34.259 14.749 1.00 49.06 97 ARG A C 1
ATOM 677 O O . ARG A 1 97 ? -16.810 -33.852 13.832 1.00 49.06 97 ARG A O 1
ATOM 684 N N . GLN A 1 98 ? -15.464 -33.446 15.586 1.00 40.88 98 GLN A N 1
ATOM 685 C CA . GLN A 1 98 ? -15.087 -32.093 15.213 1.00 40.88 98 GLN A CA 1
ATOM 686 C C . GLN A 1 98 ? -14.184 -32.255 13.996 1.00 40.88 98 GLN A C 1
ATOM 688 O O . GLN A 1 98 ? -13.068 -32.749 14.105 1.00 40.88 98 GLN A O 1
ATOM 693 N N . ALA A 1 99 ? -14.719 -31.938 12.817 1.00 46.31 99 ALA A N 1
ATOM 694 C CA . ALA A 1 99 ? -13.869 -31.560 11.709 1.00 46.31 99 ALA A CA 1
ATOM 695 C C . ALA A 1 99 ? -12.956 -30.470 12.264 1.00 46.31 99 ALA A C 1
ATOM 697 O O . ALA A 1 99 ? -13.466 -29.485 12.805 1.00 46.31 99 ALA A O 1
ATOM 698 N N . ASP A 1 100 ? -11.650 -30.705 12.215 1.00 40.44 100 ASP A N 1
ATOM 699 C CA . ASP A 1 100 ? -10.646 -29.714 12.550 1.00 40.44 100 ASP A CA 1
ATOM 700 C C . ASP A 1 100 ? -10.931 -28.496 11.669 1.00 40.44 100 ASP A C 1
ATOM 702 O O . ASP A 1 100 ? -10.546 -28.446 10.501 1.00 40.44 100 ASP A O 1
ATOM 706 N N . SER A 1 101 ? -11.701 -27.533 12.189 1.00 43.50 101 SER A N 1
ATOM 707 C CA . SER A 1 101 ? -11.759 -26.210 11.599 1.00 43.50 101 SER A CA 1
ATOM 708 C C . SER A 1 101 ? -10.372 -25.667 11.862 1.00 43.50 101 SER A C 1
ATOM 710 O O . SER A 1 101 ? -10.088 -25.190 12.963 1.00 43.50 101 SER A O 1
ATOM 712 N N . GLU A 1 102 ? -9.480 -25.876 10.903 1.00 50.41 102 GLU A N 1
ATOM 713 C CA . GLU A 1 102 ? -8.163 -25.279 10.896 1.00 50.41 102 GLU A CA 1
ATOM 714 C C . GLU A 1 102 ? -8.404 -23.794 11.153 1.00 50.41 102 GLU A C 1
ATOM 716 O O . GLU A 1 102 ? -9.057 -23.107 10.362 1.00 50.41 102 GLU A O 1
ATOM 721 N N . VAL A 1 103 ? -8.068 -23.350 12.367 1.00 53.59 103 VAL A N 1
ATOM 722 C CA . VAL A 1 103 ? -8.380 -22.002 12.826 1.00 53.59 103 VAL A CA 1
ATOM 723 C C . VAL A 1 103 ? -7.539 -21.096 11.954 1.00 53.59 103 VAL A C 1
ATOM 725 O O . VAL A 1 103 ? -6.353 -20.914 12.220 1.00 53.59 103 VAL A O 1
ATOM 728 N N . LEU A 1 104 ? -8.149 -20.582 10.884 1.00 55.81 104 LEU A N 1
ATOM 729 C CA . LEU A 1 104 ? -7.476 -19.710 9.941 1.00 55.81 104 LEU A CA 1
ATOM 730 C C . LEU A 1 104 ? -6.814 -18.587 10.741 1.00 55.81 104 LEU A C 1
ATOM 732 O O . LEU A 1 104 ? -7.463 -17.891 11.549 1.00 55.81 104 LEU A O 1
ATOM 736 N N . GLY A 1 105 ? -5.502 -18.454 10.553 1.00 61.16 105 GLY A N 1
ATOM 737 C CA . GLY A 1 105 ? -4.708 -17.448 11.243 1.00 61.16 105 GLY A CA 1
ATOM 738 C C . GLY A 1 105 ? -5.275 -16.045 10.982 1.00 61.16 105 GLY A C 1
ATOM 739 O O . GLY A 1 105 ? -5.982 -15.848 9.989 1.00 61.16 105 GLY A O 1
ATOM 740 N N . PRO A 1 106 ? -4.996 -15.050 11.844 1.00 62.81 106 PRO A N 1
ATOM 741 C CA . PRO A 1 106 ? -5.435 -13.662 11.642 1.00 62.81 106 PRO A CA 1
ATOM 742 C C . PRO A 1 106 ? -5.186 -13.150 10.213 1.00 62.81 106 PRO A C 1
ATOM 744 O O . PRO A 1 106 ? -6.061 -12.526 9.621 1.00 62.81 106 PRO A O 1
ATOM 747 N N . THR A 1 107 ? -4.053 -13.537 9.625 1.00 58.66 107 THR A N 1
ATOM 748 C CA . THR A 1 107 ? -3.679 -13.286 8.231 1.00 58.66 107 THR A CA 1
ATOM 749 C C . THR A 1 107 ? -4.681 -13.814 7.207 1.00 58.66 107 THR A C 1
ATOM 751 O O . THR A 1 107 ? -5.144 -13.052 6.371 1.00 58.66 107 THR A O 1
ATOM 754 N N . GLN A 1 108 ? -5.054 -15.096 7.268 1.00 63.09 108 GLN A N 1
ATOM 755 C CA . GLN A 1 108 ? -5.982 -15.703 6.301 1.00 63.09 108 GLN A CA 1
ATOM 756 C C . GLN A 1 108 ? -7.390 -15.100 6.406 1.00 63.09 108 GLN A C 1
ATOM 758 O O . GLN A 1 108 ? -8.173 -15.162 5.465 1.00 63.09 108 GLN A O 1
ATOM 763 N N . ARG A 1 109 ? -7.724 -14.488 7.549 1.00 67.94 109 ARG A N 1
ATOM 764 C CA . ARG A 1 109 ? -8.970 -13.734 7.725 1.00 67.94 109 ARG A CA 1
ATOM 765 C C . ARG A 1 109 ? -8.901 -12.313 7.176 1.00 67.94 109 ARG A C 1
ATOM 767 O O . ARG A 1 109 ? -9.958 -11.715 6.990 1.00 67.94 109 ARG A O 1
ATOM 774 N N . PHE A 1 110 ? -7.708 -11.772 6.929 1.00 78.81 110 PHE A N 1
ATOM 775 C CA . PHE A 1 110 ? -7.543 -10.362 6.606 1.00 78.81 110 PHE A CA 1
ATOM 776 C C . PHE A 1 110 ? -8.274 -9.991 5.310 1.00 78.81 110 PHE A C 1
ATOM 778 O O . PHE A 1 110 ? -9.079 -9.064 5.346 1.00 78.81 110 PHE A O 1
ATOM 785 N N . LEU A 1 111 ? -8.097 -10.710 4.193 1.00 75.62 111 LEU A N 1
ATOM 786 C CA . LEU A 1 111 ? -8.876 -10.441 2.970 1.00 75.62 111 LEU A CA 1
ATOM 787 C C . LEU A 1 111 ? -10.102 -11.346 2.794 1.00 75.62 111 LEU A C 1
ATOM 789 O O . LEU A 1 111 ? -11.004 -10.981 2.042 1.00 75.62 111 LEU A O 1
ATOM 793 N N . ALA A 1 112 ? -10.224 -12.455 3.530 1.00 68.31 112 ALA A N 1
ATOM 794 C CA . ALA A 1 112 ? -11.408 -13.323 3.460 1.00 68.31 112 ALA A CA 1
ATOM 795 C C . ALA A 1 112 ? -12.713 -12.642 3.928 1.00 68.31 112 ALA A C 1
ATOM 797 O O . ALA A 1 112 ? -13.803 -13.140 3.662 1.00 68.31 112 ALA A O 1
ATOM 798 N N . GLN A 1 113 ? -12.626 -11.494 4.609 1.00 64.88 113 GLN A N 1
ATOM 799 C CA . GLN A 1 113 ? -13.786 -10.677 5.000 1.00 64.88 113 GLN A CA 1
ATOM 800 C C . GLN A 1 113 ? -14.384 -9.848 3.851 1.00 64.88 113 GLN A C 1
ATOM 802 O O . GLN A 1 113 ? -15.273 -9.026 4.076 1.00 64.88 113 GLN A O 1
ATOM 807 N N . THR A 1 114 ? -13.886 -10.010 2.628 1.00 64.69 114 THR A N 1
ATOM 808 C CA . THR A 1 114 ? -14.265 -9.172 1.488 1.00 64.69 114 THR A CA 1
ATOM 809 C C . THR A 1 114 ? -15.337 -9.852 0.646 1.00 64.69 114 THR A C 1
ATOM 811 O O . THR A 1 114 ? -15.467 -11.076 0.636 1.00 64.69 114 THR A O 1
ATOM 814 N N . GLN A 1 115 ? -16.173 -9.055 -0.024 1.00 67.69 115 GLN A N 1
ATOM 815 C CA . GLN A 1 115 ? -17.179 -9.614 -0.922 1.00 67.69 115 GLN A CA 1
ATOM 816 C C . GLN A 1 115 ? -16.462 -10.341 -2.070 1.00 67.69 115 GLN A C 1
ATOM 818 O O . GLN A 1 115 ? -15.610 -9.718 -2.702 1.00 67.69 115 GLN A O 1
ATOM 823 N N . PRO A 1 116 ? -16.812 -11.605 -2.376 1.00 64.69 116 PRO A N 1
ATOM 824 C CA . PRO A 1 116 ? -16.043 -12.446 -3.299 1.00 64.69 116 PRO A CA 1
ATOM 825 C C . PRO A 1 116 ? -15.889 -11.856 -4.710 1.00 64.69 116 PRO A C 1
ATOM 827 O O . PRO A 1 116 ? -14.924 -12.173 -5.398 1.00 64.69 116 PRO A O 1
ATOM 830 N N . ASP A 1 117 ? -16.785 -10.949 -5.114 1.00 71.19 117 ASP A N 1
ATOM 831 C CA . ASP A 1 117 ? -16.776 -10.328 -6.444 1.00 71.19 117 ASP A CA 1
ATOM 832 C C . ASP A 1 117 ? -16.230 -8.888 -6.461 1.00 71.19 117 ASP A C 1
ATOM 834 O O . ASP A 1 117 ? -16.117 -8.266 -7.524 1.00 71.19 117 ASP A O 1
ATOM 838 N N . ALA A 1 118 ? -15.895 -8.316 -5.299 1.00 84.31 118 ALA A N 1
ATOM 839 C CA . ALA A 1 118 ? -15.401 -6.950 -5.200 1.00 84.31 118 ALA A CA 1
ATOM 840 C C . ALA A 1 118 ? -13.905 -6.940 -4.886 1.00 84.31 118 ALA A C 1
ATOM 842 O O . ALA A 1 118 ? -13.470 -7.356 -3.819 1.00 84.31 118 ALA A O 1
ATOM 843 N N . MET A 1 119 ? -13.123 -6.371 -5.805 1.00 92.00 119 MET A N 1
ATOM 844 C CA . MET A 1 119 ? -11.718 -6.052 -5.556 1.00 92.00 119 MET A CA 1
ATOM 845 C C . MET A 1 119 ? -11.591 -5.217 -4.271 1.00 92.00 119 MET A C 1
ATOM 847 O O . MET A 1 119 ? -12.400 -4.321 -4.052 1.00 92.00 119 MET A O 1
ATOM 851 N N . VAL A 1 120 ? -10.572 -5.447 -3.453 1.00 95.62 120 VAL A N 1
ATOM 852 C CA . VAL A 1 120 ? -10.203 -4.573 -2.325 1.00 95.62 120 VAL A CA 1
ATOM 853 C C . VAL A 1 120 ? -9.338 -3.426 -2.827 1.00 95.62 120 VAL A C 1
ATOM 855 O O . VAL A 1 120 ? -8.457 -3.643 -3.658 1.00 95.62 120 VAL A O 1
ATOM 858 N N . VAL A 1 121 ? -9.539 -2.210 -2.320 1.00 97.44 121 VAL A N 1
ATOM 859 C CA . VAL A 1 121 ? -8.558 -1.128 -2.492 1.00 97.44 121 VAL A CA 1
ATOM 860 C C . VAL A 1 121 ? -7.944 -0.762 -1.147 1.00 97.44 121 VAL A C 1
ATOM 862 O O . VAL A 1 121 ? -8.652 -0.519 -0.172 1.00 97.44 121 VAL A O 1
ATOM 865 N N . ALA A 1 122 ? -6.614 -0.701 -1.116 1.00 98.38 122 ALA A N 1
ATOM 866 C CA . ALA A 1 122 ? -5.852 -0.145 -0.008 1.00 98.38 122 ALA A CA 1
ATOM 867 C C . ALA A 1 122 ? -5.338 1.261 -0.356 1.00 98.38 122 ALA A C 1
ATOM 869 O O . ALA A 1 122 ? -4.712 1.434 -1.401 1.00 98.38 122 ALA A O 1
ATOM 870 N N . LEU A 1 123 ? -5.596 2.259 0.496 1.00 98.19 123 LEU A N 1
ATOM 871 C CA . LEU A 1 123 ? -5.228 3.660 0.265 1.00 98.19 123 LEU A CA 1
ATOM 872 C C . LEU A 1 123 ? -4.316 4.192 1.381 1.00 98.19 123 LEU A C 1
ATOM 874 O O . LEU A 1 123 ? -4.789 4.357 2.509 1.00 98.19 123 LEU A O 1
ATOM 878 N N . PRO A 1 124 ? -3.044 4.520 1.096 1.00 97.88 124 PRO A N 1
ATOM 879 C CA . PRO A 1 124 ? -2.184 5.216 2.036 1.00 97.88 124 PRO A CA 1
ATOM 880 C C . PRO A 1 124 ? -2.551 6.692 2.190 1.00 97.88 124 PRO A C 1
ATOM 882 O O . PRO A 1 124 ? -2.886 7.373 1.221 1.00 97.88 124 PRO A O 1
ATOM 885 N N . VAL A 1 125 ? -2.461 7.189 3.424 1.00 97.19 125 VAL A N 1
ATOM 886 C CA . VAL A 1 125 ? -2.569 8.605 3.792 1.00 97.19 125 VAL A CA 1
ATOM 887 C C . VAL A 1 125 ? -1.377 9.007 4.655 1.00 97.19 125 VAL A C 1
ATOM 889 O O . VAL A 1 125 ? -1.123 8.422 5.703 1.00 97.19 125 VAL A O 1
ATOM 892 N N . HIS A 1 126 ? -0.634 10.019 4.205 1.00 94.44 126 HIS A N 1
ATOM 893 C CA . HIS A 1 126 ? 0.659 10.396 4.798 1.00 94.44 126 HIS A CA 1
ATOM 894 C C . HIS A 1 126 ? 0.605 11.639 5.691 1.00 94.44 126 HIS A C 1
ATOM 896 O O . HIS A 1 126 ? 1.581 11.962 6.359 1.00 94.44 126 HIS A O 1
ATOM 902 N N . ASN A 1 127 ? -0.478 12.414 5.629 1.00 95.00 127 ASN A N 1
ATOM 903 C CA . ASN A 1 127 ? -0.558 13.713 6.287 1.00 95.00 127 ASN A CA 1
ATOM 904 C C . ASN A 1 127 ? -2.005 14.196 6.420 1.00 95.00 127 ASN A C 1
ATOM 906 O O . ASN A 1 127 ? -2.931 13.635 5.835 1.00 95.00 127 ASN A O 1
ATOM 910 N N . GLU A 1 128 ? -2.177 15.277 7.178 1.00 96.25 128 GLU A N 1
ATOM 911 C CA . GLU A 1 128 ? -3.471 15.910 7.436 1.00 96.25 128 GLU A CA 1
ATOM 912 C C . GLU A 1 128 ? -4.225 16.322 6.149 1.00 96.25 128 GLU A C 1
ATOM 914 O O . GLU A 1 128 ? -5.403 15.982 6.031 1.00 96.25 128 GLU A O 1
ATOM 919 N N . PRO A 1 129 ? -3.598 16.955 5.129 1.00 97.31 129 PRO A N 1
ATOM 920 C CA . PRO A 1 129 ? -4.256 17.168 3.838 1.00 97.31 129 PRO A CA 1
ATOM 921 C C . PRO A 1 129 ? -4.783 15.883 3.187 1.00 97.31 129 PRO A C 1
ATOM 923 O O . PRO A 1 129 ? -5.871 15.904 2.618 1.00 97.31 129 PRO A O 1
ATOM 926 N N . GLY A 1 130 ? -4.040 14.777 3.275 1.00 97.62 130 GLY A N 1
ATOM 927 C CA . GLY A 1 130 ? -4.465 13.476 2.762 1.00 97.62 130 GLY A CA 1
ATOM 928 C C . GLY A 1 130 ? -5.647 12.894 3.517 1.00 97.62 130 GLY A C 1
ATOM 929 O O . GLY A 1 130 ? -6.604 12.469 2.878 1.00 97.62 130 GLY A O 1
ATOM 930 N N . VAL A 1 131 ? -5.642 12.945 4.851 1.00 98.12 131 VAL A N 1
ATOM 931 C CA . VAL A 1 131 ? -6.797 12.501 5.648 1.00 98.12 131 VAL A CA 1
ATOM 932 C C . VAL A 1 131 ? -8.029 13.347 5.333 1.00 98.12 131 VAL A C 1
ATOM 934 O O . VAL A 1 131 ? -9.102 12.800 5.095 1.00 98.12 131 VAL A O 1
ATOM 937 N N . ARG A 1 132 ? -7.892 14.674 5.249 1.00 98.31 132 ARG A N 1
ATOM 938 C CA . ARG A 1 132 ? -9.007 15.552 4.872 1.00 98.31 132 ARG A CA 1
ATOM 939 C C . ARG A 1 132 ? -9.582 15.187 3.499 1.00 98.31 132 ARG A C 1
ATOM 941 O O . ARG A 1 132 ? -10.784 14.983 3.385 1.00 98.31 132 ARG A O 1
ATOM 948 N N . GLN A 1 133 ? -8.732 15.052 2.479 1.00 98.31 133 GLN A N 1
ATOM 949 C CA . GLN A 1 133 ? -9.168 14.699 1.122 1.00 98.31 133 GLN A CA 1
ATOM 950 C C . GLN A 1 133 ? -9.780 13.293 1.046 1.00 98.31 133 GLN A C 1
ATOM 952 O O . GLN A 1 133 ? -10.772 13.094 0.345 1.00 98.31 133 GLN A O 1
ATOM 957 N N . LEU A 1 134 ? -9.241 12.327 1.799 1.00 98.25 134 LEU A N 1
ATOM 958 C CA . LEU A 1 134 ? -9.834 10.998 1.935 1.00 98.25 134 LEU A CA 1
ATOM 959 C C . LEU A 1 134 ? -11.284 11.115 2.418 1.00 98.25 134 LEU A C 1
ATOM 961 O O . LEU A 1 134 ? -12.180 10.574 1.779 1.00 98.25 134 LEU A O 1
ATOM 965 N N . LEU A 1 135 ? -11.517 11.851 3.506 1.00 98.25 135 LEU A N 1
ATOM 966 C CA . LEU A 1 135 ? -12.837 11.977 4.125 1.00 98.25 135 LEU A CA 1
ATOM 967 C C . LEU A 1 135 ? -13.825 12.805 3.291 1.00 98.25 135 LEU A C 1
ATOM 969 O O . LEU A 1 135 ? -15.006 12.481 3.248 1.00 98.25 135 LEU A O 1
ATOM 973 N N . GLU A 1 136 ? -13.363 13.860 2.622 1.00 97.75 136 GLU A N 1
ATOM 974 C CA . GLU A 1 136 ? -14.232 14.762 1.854 1.00 97.75 136 GLU A CA 1
ATOM 975 C C . GLU A 1 136 ? -14.557 14.238 0.449 1.00 97.75 136 GLU A C 1
ATOM 977 O O . GLU A 1 136 ? -15.630 14.524 -0.081 1.00 97.75 136 GLU A O 1
ATOM 982 N N . ARG A 1 137 ? -13.626 13.513 -0.186 1.00 97.94 137 ARG A N 1
ATOM 983 C CA . ARG A 1 137 ? -13.706 13.188 -1.620 1.00 97.94 137 ARG A CA 1
ATOM 984 C C . ARG A 1 137 ? -13.714 11.701 -1.913 1.00 97.94 137 ARG A C 1
ATOM 986 O O . ARG A 1 137 ? -14.470 11.275 -2.778 1.00 97.94 137 ARG A O 1
ATOM 993 N N . LEU A 1 138 ? -12.886 10.921 -1.224 1.00 98.19 138 LEU A N 1
ATOM 994 C CA . LEU A 1 138 ? -12.729 9.496 -1.533 1.00 98.19 138 LEU A CA 1
ATOM 995 C C . LEU A 1 138 ? -13.667 8.610 -0.707 1.00 98.19 138 LEU A C 1
ATOM 997 O O . LEU A 1 138 ? -14.044 7.544 -1.176 1.00 98.19 138 LEU A O 1
ATOM 1001 N N . ALA A 1 139 ? -14.095 9.059 0.475 1.00 97.62 139 ALA A N 1
ATOM 1002 C CA . ALA A 1 139 ? -15.001 8.352 1.377 1.00 97.62 139 ALA A CA 1
ATOM 1003 C C . ALA A 1 139 ? -16.246 7.757 0.685 1.00 97.62 139 ALA A C 1
ATOM 1005 O O . ALA A 1 139 ? -16.514 6.578 0.914 1.00 97.62 139 ALA A O 1
ATOM 1006 N N . PRO A 1 140 ? -16.962 8.473 -0.212 1.00 97.12 140 PRO A N 1
ATOM 1007 C CA . PRO A 1 140 ? -18.118 7.911 -0.919 1.00 97.12 140 PRO A CA 1
ATOM 1008 C C . PRO A 1 140 ? -17.797 6.726 -1.844 1.00 97.12 140 PRO A C 1
ATOM 1010 O O . PRO A 1 140 ? -18.713 6.033 -2.269 1.00 97.12 140 PRO A O 1
ATOM 1013 N N . ARG A 1 141 ? -16.518 6.514 -2.181 1.00 97.25 141 ARG A N 1
ATOM 1014 C CA . ARG A 1 141 ? -16.021 5.430 -3.045 1.00 97.25 141 ARG A CA 1
ATOM 1015 C C . ARG A 1 141 ? -15.524 4.221 -2.256 1.00 97.25 141 ARG A C 1
ATOM 1017 O O . ARG A 1 141 ? -15.204 3.190 -2.851 1.00 97.25 141 ARG A O 1
ATOM 1024 N N . LEU A 1 142 ? -15.382 4.347 -0.939 1.00 96.50 142 LEU A N 1
ATOM 1025 C CA . LEU A 1 142 ? -14.864 3.270 -0.105 1.00 96.50 142 LEU A CA 1
ATOM 1026 C C . LEU A 1 142 ? -15.990 2.327 0.300 1.00 96.50 142 LEU A C 1
ATOM 1028 O O . LEU A 1 142 ? -17.103 2.737 0.627 1.00 96.50 142 LEU A O 1
ATOM 1032 N N . ARG A 1 143 ? -15.686 1.035 0.271 1.00 94.56 143 ARG A N 1
ATOM 1033 C CA . ARG A 1 143 ? -16.609 -0.053 0.581 1.00 94.56 143 ARG A CA 1
ATOM 1034 C C . ARG A 1 143 ? -16.191 -0.759 1.856 1.00 94.56 143 ARG A C 1
ATOM 1036 O O . ARG A 1 143 ? -15.070 -0.616 2.342 1.00 94.56 143 ARG A O 1
ATOM 1043 N N . SER A 1 144 ? -17.106 -1.574 2.375 1.00 93.31 144 SER A N 1
ATOM 1044 C CA . SER A 1 144 ? -16.765 -2.481 3.463 1.00 93.31 144 SER A CA 1
ATOM 1045 C C . SER A 1 144 ? -15.620 -3.403 3.043 1.00 93.31 144 SER A C 1
ATOM 1047 O O . SER A 1 144 ? -15.653 -3.984 1.959 1.00 93.31 144 SER A O 1
ATOM 1049 N N . GLY A 1 145 ? -14.596 -3.490 3.889 1.00 91.88 145 GLY A N 1
ATOM 1050 C CA . GLY A 1 145 ? -13.409 -4.301 3.631 1.00 91.88 145 GLY A CA 1
ATOM 1051 C C . GLY A 1 145 ? -12.285 -3.592 2.869 1.00 91.88 145 GLY A C 1
ATOM 1052 O O . GLY A 1 145 ? -11.180 -4.137 2.858 1.00 91.88 145 GLY A O 1
ATOM 1053 N N . ASP A 1 146 ? -12.493 -2.392 2.311 1.00 97.00 146 ASP A N 1
ATOM 1054 C CA . ASP A 1 146 ? -11.377 -1.558 1.834 1.00 97.00 146 ASP A CA 1
ATOM 1055 C C . ASP A 1 146 ? -10.447 -1.190 3.002 1.00 97.00 146 ASP A C 1
ATOM 1057 O O . ASP A 1 146 ? -10.841 -1.212 4.173 1.00 97.00 146 ASP A O 1
ATOM 1061 N N . ILE A 1 147 ? -9.192 -0.878 2.684 1.00 98.19 147 ILE A N 1
ATOM 1062 C CA . ILE A 1 147 ? -8.146 -0.623 3.675 1.00 98.19 147 ILE A CA 1
ATOM 1063 C C . ILE A 1 147 ? -7.725 0.841 3.588 1.00 98.19 147 ILE A C 1
ATOM 1065 O O . ILE A 1 147 ? -7.340 1.323 2.524 1.00 98.19 147 ILE A O 1
ATOM 1069 N N . VAL A 1 148 ? -7.724 1.540 4.717 1.00 98.56 148 VAL A N 1
ATOM 1070 C CA . VAL A 1 148 ? -7.051 2.833 4.846 1.00 98.56 148 VAL A CA 1
ATOM 1071 C C . VAL A 1 148 ? -5.759 2.617 5.624 1.00 98.56 148 VAL A C 1
ATOM 1073 O O . VAL A 1 148 ? -5.765 2.125 6.754 1.00 98.56 148 VAL A O 1
ATOM 1076 N N . ILE A 1 149 ? -4.643 2.961 4.989 1.00 98.69 149 ILE A N 1
ATOM 1077 C CA . ILE A 1 149 ? -3.299 2.809 5.538 1.00 98.69 149 ILE A CA 1
ATOM 1078 C C . ILE A 1 149 ? -2.857 4.174 6.073 1.00 98.69 149 ILE A C 1
ATOM 1080 O O . ILE A 1 149 ? -2.629 5.099 5.297 1.00 98.69 149 ILE A O 1
ATOM 1084 N N . VAL A 1 150 ? -2.722 4.330 7.387 1.00 98.25 150 VAL A N 1
ATOM 1085 C CA . VAL A 1 150 ? -2.255 5.588 7.989 1.00 98.25 150 VAL A CA 1
ATOM 1086 C C . VAL A 1 150 ? -0.737 5.520 8.159 1.00 98.25 150 VAL A C 1
ATOM 1088 O O . VAL A 1 150 ? -0.226 4.644 8.856 1.00 98.25 150 VAL A O 1
ATOM 1091 N N . VAL A 1 151 ? -0.008 6.409 7.485 1.00 97.00 151 VAL A N 1
ATOM 1092 C CA . VAL A 1 151 ? 1.451 6.307 7.332 1.00 97.00 151 VAL A CA 1
ATOM 1093 C C . VAL A 1 151 ? 2.175 7.285 8.251 1.00 97.00 151 VAL A C 1
ATOM 1095 O O . VAL A 1 151 ? 1.893 8.479 8.228 1.00 97.00 151 VAL A O 1
ATOM 1098 N N . SER A 1 152 ? 3.157 6.797 9.012 1.00 95.44 152 SER A N 1
ATOM 1099 C CA . SER A 1 152 ? 4.076 7.622 9.803 1.00 95.44 152 SER A CA 1
ATOM 1100 C C . SER A 1 152 ? 5.454 6.962 9.890 1.00 95.44 152 SER A C 1
ATOM 1102 O O . SER A 1 152 ? 5.567 5.741 9.961 1.00 95.44 152 SER A O 1
ATOM 1104 N N . GLY A 1 153 ? 6.529 7.750 9.879 1.00 91.81 153 GLY A N 1
ATOM 1105 C CA . GLY A 1 153 ? 7.891 7.219 10.006 1.00 91.81 153 GLY A CA 1
ATOM 1106 C C . GLY A 1 153 ? 8.563 6.707 8.721 1.00 91.81 153 GLY A C 1
ATOM 1107 O O . GLY A 1 153 ? 9.609 6.074 8.825 1.00 91.81 153 GLY A O 1
ATOM 1108 N N . ASN A 1 154 ? 8.013 6.949 7.519 1.00 84.94 154 ASN A N 1
ATOM 1109 C CA . ASN A 1 154 ? 8.548 6.369 6.273 1.00 84.94 154 ASN A CA 1
ATOM 1110 C C . ASN A 1 154 ? 9.679 7.189 5.594 1.00 84.94 154 ASN A C 1
ATOM 1112 O O . ASN A 1 154 ? 10.808 6.721 5.569 1.00 84.94 154 ASN A O 1
ATOM 1116 N N . ASN A 1 155 ? 9.436 8.406 5.081 1.00 74.31 155 ASN A N 1
ATOM 1117 C CA . ASN A 1 155 ? 10.418 9.130 4.247 1.00 74.31 155 ASN A CA 1
ATOM 1118 C C . ASN A 1 155 ? 11.421 9.954 5.070 1.00 74.31 155 ASN A C 1
ATOM 1120 O O . ASN A 1 155 ? 12.619 9.716 5.015 1.00 74.31 155 ASN A O 1
ATOM 1124 N N . ASN A 1 156 ? 10.919 10.949 5.809 1.00 64.06 156 ASN A N 1
ATOM 1125 C CA . ASN A 1 156 ? 11.729 11.953 6.521 1.00 64.06 156 ASN A CA 1
ATOM 1126 C C . ASN A 1 156 ? 11.234 12.200 7.956 1.00 64.06 156 ASN A C 1
ATOM 1128 O O . ASN A 1 156 ? 11.708 13.108 8.636 1.00 64.06 156 ASN A O 1
ATOM 1132 N N . HIS A 1 157 ? 10.212 11.463 8.391 1.00 60.38 157 HIS A N 1
ATOM 1133 C CA . HIS A 1 157 ? 9.496 11.755 9.624 1.00 60.38 157 HIS A CA 1
ATOM 1134 C C . HIS A 1 157 ? 9.951 10.826 10.740 1.00 60.38 157 HIS A C 1
ATOM 1136 O O . HIS A 1 157 ? 10.111 9.626 10.533 1.00 60.38 157 HIS A O 1
ATOM 1142 N N . THR A 1 158 ? 10.125 11.391 11.930 1.00 86.88 158 THR A N 1
ATOM 1143 C CA . THR A 1 158 ? 10.082 10.634 13.179 1.00 86.88 158 THR A CA 1
ATOM 1144 C C . THR A 1 158 ? 8.730 9.933 13.272 1.00 86.88 158 THR A C 1
ATOM 1146 O O . THR A 1 158 ? 7.711 10.496 12.867 1.00 86.88 158 THR A O 1
ATOM 1149 N N . LEU A 1 159 ? 8.715 8.709 13.793 1.00 93.81 159 LEU A N 1
ATOM 1150 C CA . LEU A 1 159 ? 7.480 7.993 14.079 1.00 93.81 159 LEU A CA 1
ATOM 1151 C C . LEU A 1 159 ? 6.587 8.822 15.025 1.00 93.81 159 LEU A C 1
ATOM 1153 O O . LEU A 1 159 ? 6.979 9.117 16.152 1.00 93.81 159 LEU A O 1
ATOM 1157 N N . ASP A 1 160 ? 5.386 9.175 14.568 1.00 95.94 160 ASP A N 1
ATOM 1158 C CA . ASP A 1 160 ? 4.386 9.944 15.324 1.00 95.94 160 ASP A CA 1
ATOM 1159 C C . ASP A 1 160 ? 3.164 9.067 15.637 1.00 95.94 160 ASP A C 1
ATOM 1161 O O . ASP A 1 160 ? 2.200 8.987 14.871 1.00 95.94 160 ASP A O 1
ATOM 1165 N N . ILE A 1 161 ? 3.244 8.357 16.764 1.00 97.31 161 ILE A N 1
ATOM 1166 C CA . ILE A 1 161 ? 2.193 7.449 17.245 1.00 97.31 161 ILE A CA 1
ATOM 1167 C C . ILE A 1 161 ? 0.937 8.213 17.709 1.00 97.31 161 ILE A C 1
ATOM 1169 O O . ILE A 1 161 ? -0.165 7.786 17.349 1.00 97.31 161 ILE A O 1
ATOM 1173 N N . PRO A 1 162 ? 1.039 9.337 18.458 1.00 97.75 162 PRO A N 1
ATOM 1174 C CA . PRO A 1 162 ? -0.133 10.139 18.809 1.00 97.75 162 PRO A CA 1
ATOM 1175 C C . PRO A 1 162 ? -0.940 10.590 17.590 1.00 97.75 162 PRO A C 1
ATOM 1177 O O . PRO A 1 162 ? -2.165 10.459 17.594 1.00 97.75 162 PRO A O 1
ATOM 1180 N N . TRP A 1 163 ? -0.273 11.057 16.528 1.00 96.88 163 TRP A N 1
ATOM 1181 C CA . TRP A 1 163 ? -0.954 11.428 15.291 1.00 96.88 163 TRP A CA 1
ATOM 1182 C C . TRP A 1 163 ? 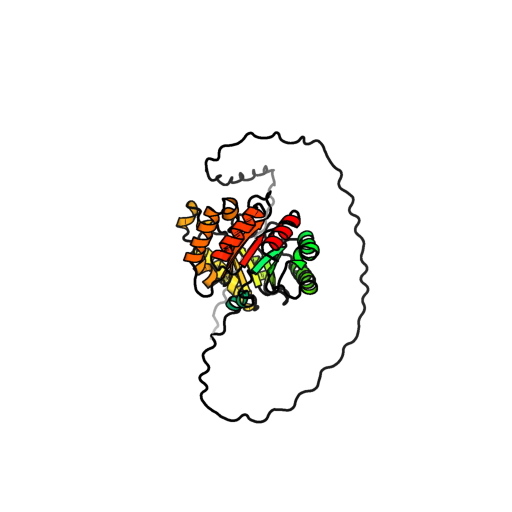-1.639 10.223 14.635 1.00 96.88 163 TRP A C 1
ATOM 1184 O O . TRP A 1 163 ? -2.814 10.327 14.291 1.00 96.88 163 TRP A O 1
ATOM 1194 N N . LEU A 1 164 ? -0.963 9.069 14.522 1.00 97.88 164 LEU A N 1
ATOM 1195 C CA . LEU A 1 164 ? -1.565 7.848 13.963 1.00 97.88 164 LEU A CA 1
ATOM 1196 C C . LEU A 1 164 ? -2.871 7.471 14.676 1.00 97.88 164 LEU A C 1
ATOM 1198 O O . LEU A 1 164 ? -3.891 7.251 14.021 1.00 97.88 164 LEU A O 1
ATOM 1202 N N . ASN A 1 165 ? -2.854 7.431 16.011 1.00 98.56 165 ASN A N 1
ATOM 1203 C CA . ASN A 1 165 ? -4.020 7.059 16.811 1.00 98.56 165 ASN A CA 1
ATOM 1204 C C . ASN A 1 165 ? -5.156 8.091 16.690 1.00 98.56 165 ASN A C 1
ATOM 1206 O O . ASN A 1 165 ? -6.309 7.700 16.513 1.00 98.56 165 ASN A O 1
ATOM 1210 N N . ALA A 1 166 ? -4.840 9.390 16.688 1.00 98.56 166 ALA A N 1
ATOM 1211 C CA . ALA A 1 166 ? -5.839 10.443 16.503 1.00 98.56 166 ALA A CA 1
ATOM 1212 C C . ALA A 1 166 ? -6.509 10.380 15.117 1.00 98.56 166 ALA A C 1
ATOM 1214 O O . ALA A 1 166 ? -7.725 10.547 14.995 1.00 98.56 166 ALA A O 1
ATOM 1215 N N . GLN A 1 167 ? -5.741 10.105 14.056 1.00 98.50 167 GLN A N 1
ATOM 1216 C CA . GLN A 1 167 ? -6.320 9.955 12.719 1.00 98.50 167 GLN A CA 1
ATOM 1217 C C . GLN A 1 167 ? -7.140 8.672 12.590 1.00 98.50 167 GLN A C 1
ATOM 1219 O O . GLN A 1 167 ? -8.165 8.690 11.913 1.00 98.50 167 GLN A O 1
ATOM 1224 N N . ALA A 1 168 ? -6.754 7.585 13.261 1.00 98.44 168 ALA A N 1
ATOM 1225 C CA . ALA A 1 168 ? -7.555 6.365 13.283 1.00 98.44 168 ALA A CA 1
ATOM 1226 C C . ALA A 1 168 ? -8.947 6.602 13.876 1.00 98.44 168 ALA A C 1
ATOM 1228 O O . ALA A 1 168 ? -9.938 6.214 13.266 1.00 98.44 168 ALA A O 1
ATOM 1229 N N . GLU A 1 169 ? -9.036 7.297 15.012 1.00 98.50 169 GLU A N 1
ATOM 1230 C CA . GLU A 1 169 ? -10.320 7.659 15.627 1.00 98.50 169 GLU A CA 1
ATOM 1231 C C . GLU A 1 169 ? -11.180 8.500 14.680 1.00 98.50 169 GLU A C 1
ATOM 1233 O O . GLU A 1 169 ? -12.355 8.200 14.458 1.00 98.50 169 GLU A O 1
ATOM 1238 N N . ARG A 1 170 ? -10.579 9.521 14.062 1.00 98.50 170 ARG A N 1
ATOM 1239 C CA . ARG A 1 170 ? -11.274 10.399 13.119 1.00 98.50 170 ARG A CA 1
ATOM 1240 C C . ARG A 1 170 ? -11.769 9.654 11.880 1.00 98.50 170 ARG A C 1
ATOM 1242 O O . ARG A 1 170 ? -12.899 9.879 11.449 1.00 98.50 170 ARG A O 1
ATOM 1249 N N . ILE A 1 171 ? -10.936 8.792 11.296 1.00 98.44 171 ILE A N 1
ATOM 1250 C CA . ILE A 1 171 ? -11.298 8.014 10.109 1.00 98.44 171 ILE A CA 1
ATOM 1251 C C . ILE A 1 171 ? -12.380 7.000 10.471 1.00 98.44 171 ILE A C 1
ATOM 1253 O O . ILE A 1 171 ? -13.389 6.947 9.776 1.00 98.44 171 ILE A O 1
ATOM 1257 N N . GLN A 1 172 ? -12.239 6.262 11.575 1.00 97.88 172 GLN A N 1
ATOM 1258 C CA . GLN A 1 172 ? -13.225 5.266 11.996 1.00 97.88 172 GLN A CA 1
ATOM 1259 C C . GLN A 1 172 ? -14.595 5.894 12.296 1.00 97.88 172 GLN A C 1
ATOM 1261 O O . GLN A 1 172 ? -15.623 5.305 11.965 1.00 97.88 172 GLN A O 1
ATOM 1266 N N . ALA A 1 173 ? -14.625 7.100 12.875 1.00 97.81 173 ALA A N 1
ATOM 1267 C CA . ALA A 1 173 ? -15.866 7.829 13.138 1.00 97.81 173 ALA A CA 1
ATOM 1268 C C . ALA A 1 173 ? -16.630 8.197 11.852 1.00 97.81 173 ALA A C 1
ATOM 1270 O O . ALA A 1 173 ? -17.859 8.229 11.857 1.00 97.81 173 ALA A O 1
ATOM 1271 N N . ALA A 1 174 ? -15.919 8.458 10.752 1.00 97.69 174 ALA A N 1
ATOM 1272 C CA . ALA A 1 174 ? -16.514 8.790 9.457 1.00 97.69 174 ALA A CA 1
ATOM 1273 C C . ALA A 1 174 ? -16.745 7.561 8.559 1.00 97.69 174 ALA A C 1
ATOM 1275 O O . ALA A 1 174 ? -17.654 7.553 7.732 1.00 97.69 174 ALA A O 1
ATOM 1276 N N . LEU A 1 175 ? -15.915 6.528 8.707 1.00 96.88 175 LEU A N 1
ATOM 1277 C CA . LEU A 1 175 ? -15.818 5.368 7.826 1.00 96.88 175 LEU A CA 1
ATOM 1278 C C . LEU A 1 175 ? -15.790 4.072 8.644 1.00 96.88 175 LEU A C 1
ATOM 1280 O O . LEU A 1 175 ? -14.818 3.328 8.625 1.00 96.88 175 LEU A O 1
ATOM 1284 N N . ALA A 1 176 ? -16.881 3.756 9.342 1.00 94.12 176 ALA A N 1
ATOM 1285 C CA . ALA A 1 176 ? -16.924 2.599 10.244 1.00 94.12 176 ALA A CA 1
ATOM 1286 C C . ALA A 1 176 ? -16.684 1.229 9.565 1.00 94.12 176 ALA A C 1
ATOM 1288 O O . ALA A 1 176 ? -16.395 0.247 10.244 1.00 94.12 176 ALA A O 1
ATOM 1289 N N . ASN A 1 177 ? -16.808 1.158 8.236 1.00 89.81 177 ASN A N 1
ATOM 1290 C CA . ASN A 1 177 ? -16.747 -0.088 7.469 1.00 89.81 177 ASN A CA 1
ATOM 1291 C C . ASN A 1 177 ? -15.377 -0.365 6.823 1.00 89.81 177 ASN A C 1
ATOM 1293 O O . ASN A 1 177 ? -15.215 -1.422 6.207 1.00 89.81 177 ASN A O 1
ATOM 1297 N N . VAL A 1 178 ? -14.414 0.559 6.919 1.00 96.25 178 VAL A N 1
ATOM 1298 C CA . VAL A 1 178 ? -13.057 0.332 6.394 1.00 96.25 178 VAL A CA 1
ATOM 1299 C C . VAL A 1 178 ? -12.178 -0.316 7.456 1.00 96.25 178 VAL A C 1
ATOM 1301 O O . VAL A 1 178 ? -12.407 -0.172 8.655 1.00 96.25 178 VAL A O 1
ATOM 1304 N N . ARG A 1 179 ? -11.144 -1.025 7.011 1.00 96.94 179 ARG A N 1
ATOM 1305 C CA . ARG A 1 179 ? -10.098 -1.541 7.892 1.00 96.94 179 ARG A CA 1
ATOM 1306 C C . ARG A 1 179 ? -8.985 -0.515 7.997 1.00 96.94 179 ARG A C 1
ATOM 1308 O O . ARG A 1 179 ? -8.521 0.001 6.982 1.00 96.94 179 ARG A O 1
ATOM 1315 N N . LEU A 1 180 ? -8.530 -0.259 9.215 1.00 98.31 180 LEU A N 1
ATOM 1316 C CA . LEU A 1 180 ? -7.382 0.602 9.460 1.00 98.31 180 LEU A CA 1
ATOM 1317 C C . LEU A 1 180 ? -6.131 -0.243 9.653 1.00 98.31 180 LEU A C 1
ATOM 1319 O O . LEU A 1 180 ? -6.130 -1.201 10.430 1.00 98.31 180 LEU A O 1
ATOM 1323 N N . VAL A 1 181 ? -5.056 0.125 8.966 1.00 98.50 181 VAL A N 1
ATOM 1324 C CA . VAL A 1 181 ? -3.711 -0.410 9.208 1.00 98.50 181 VAL A CA 1
ATOM 1325 C C . VAL A 1 181 ? -2.731 0.748 9.331 1.00 98.50 181 VAL A C 1
ATOM 1327 O O . VAL A 1 181 ? -2.896 1.782 8.683 1.00 98.50 181 VAL A O 1
ATOM 1330 N N . ALA A 1 182 ? -1.733 0.604 10.193 1.00 98.31 182 ALA A N 1
ATOM 1331 C CA . ALA A 1 182 ? -0.663 1.587 10.300 1.00 98.31 182 ALA A CA 1
ATOM 1332 C C . ALA A 1 182 ? 0.475 1.205 9.354 1.00 98.31 182 ALA A C 1
ATOM 1334 O O . ALA A 1 182 ? 0.648 0.029 9.052 1.00 98.31 182 ALA A O 1
ATOM 1335 N N . MET A 1 183 ? 1.262 2.169 8.893 1.00 97.62 183 MET A N 1
ATOM 1336 C CA . MET A 1 183 ? 2.421 1.911 8.039 1.00 97.62 183 MET A CA 1
ATOM 1337 C C . MET A 1 183 ? 3.625 2.709 8.497 1.00 97.62 183 MET A C 1
ATOM 1339 O O . MET A 1 183 ? 3.506 3.897 8.796 1.00 97.62 183 MET A O 1
ATOM 1343 N N . THR A 1 184 ? 4.784 2.056 8.510 1.00 96.31 184 THR A N 1
ATOM 1344 C CA . THR A 1 184 ? 6.067 2.676 8.841 1.00 96.31 184 THR A CA 1
ATOM 1345 C C . THR A 1 184 ? 7.219 1.979 8.118 1.00 96.31 184 THR A C 1
ATOM 1347 O O . THR A 1 184 ? 7.064 0.840 7.675 1.00 96.31 184 THR A O 1
ATOM 1350 N N . ALA A 1 185 ? 8.364 2.653 8.011 1.00 94.00 185 ALA A N 1
ATOM 1351 C CA . ALA A 1 185 ? 9.621 2.064 7.548 1.00 94.00 185 ALA A CA 1
ATOM 1352 C C . ALA A 1 185 ? 10.528 1.766 8.751 1.00 94.00 185 ALA A C 1
ATOM 1354 O O . ALA A 1 185 ? 10.480 2.476 9.757 1.00 94.00 185 ALA A O 1
ATOM 1355 N N . GLY A 1 186 ? 11.356 0.733 8.646 1.00 91.44 186 GLY A N 1
ATOM 1356 C CA . GLY A 1 186 ? 12.301 0.285 9.666 1.00 91.44 186 GLY A CA 1
ATOM 1357 C C . GLY A 1 186 ? 11.697 -0.634 10.733 1.00 91.44 186 GLY A C 1
ATOM 1358 O O . GLY A 1 186 ? 10.721 -0.294 11.408 1.00 91.44 186 GLY A O 1
ATOM 1359 N N . LEU A 1 187 ? 12.341 -1.781 10.984 1.00 92.00 187 LEU A N 1
ATOM 1360 C CA . LEU A 1 187 ? 11.916 -2.714 12.041 1.00 92.00 187 LEU A CA 1
ATOM 1361 C C . LEU A 1 187 ? 11.927 -2.092 13.443 1.00 92.00 187 LEU A C 1
ATOM 1363 O O . LEU A 1 187 ? 11.073 -2.417 14.267 1.00 92.00 187 LEU A O 1
ATOM 1367 N N . GLY A 1 188 ? 12.858 -1.173 13.714 1.00 93.12 188 GLY A N 1
ATOM 1368 C CA . GLY A 1 188 ? 12.890 -0.442 14.982 1.00 93.12 188 GLY A CA 1
ATOM 1369 C C . GLY A 1 188 ? 11.617 0.381 15.212 1.00 93.12 188 GLY A C 1
ATOM 1370 O O . GLY A 1 188 ? 11.080 0.379 16.319 1.00 93.12 188 GLY A O 1
ATOM 1371 N N . ASN A 1 189 ? 11.084 1.016 14.163 1.00 94.69 189 ASN A N 1
ATOM 1372 C CA . ASN A 1 189 ? 9.820 1.746 14.241 1.00 94.69 189 ASN A CA 1
ATOM 1373 C C . ASN A 1 189 ? 8.639 0.790 14.416 1.00 94.69 189 ASN A C 1
ATOM 1375 O O . ASN A 1 189 ? 7.778 1.047 15.252 1.00 94.69 189 ASN A O 1
ATOM 1379 N N . VAL A 1 190 ? 8.620 -0.345 13.706 1.00 95.31 190 VAL A N 1
ATOM 1380 C CA . VAL A 1 190 ? 7.590 -1.388 13.881 1.00 95.31 190 VAL A CA 1
ATOM 1381 C C . VAL A 1 190 ? 7.522 -1.856 15.340 1.00 95.31 190 VAL A C 1
ATOM 1383 O O . VAL A 1 190 ? 6.437 -1.924 15.919 1.00 95.31 190 VAL A O 1
ATOM 1386 N N . GLN A 1 191 ? 8.673 -2.136 15.956 1.00 95.25 191 GLN A N 1
ATOM 1387 C CA . GLN A 1 191 ? 8.761 -2.591 17.348 1.00 95.25 191 GLN A CA 1
ATOM 1388 C C . GLN A 1 191 ? 8.290 -1.531 18.352 1.00 95.25 191 GLN A C 1
ATOM 1390 O O . GLN A 1 191 ? 7.683 -1.879 19.365 1.00 95.25 191 GLN A O 1
ATOM 1395 N N . GLN A 1 192 ? 8.540 -0.248 18.076 1.00 95.62 192 GLN A N 1
ATOM 1396 C CA . GLN A 1 192 ? 8.044 0.863 18.896 1.00 95.62 192 GLN A CA 1
ATOM 1397 C C . GLN A 1 192 ? 6.538 1.088 18.719 1.00 95.62 192 GLN A C 1
ATOM 1399 O O . GLN A 1 192 ? 5.839 1.382 19.692 1.00 95.62 192 GLN A O 1
ATOM 1404 N N . LEU A 1 193 ? 6.044 0.941 17.487 1.00 96.44 193 LEU A N 1
ATOM 1405 C CA . LEU A 1 193 ? 4.665 1.204 17.096 1.00 96.44 193 LEU A CA 1
ATOM 1406 C C . LEU A 1 193 ? 3.695 0.149 17.635 1.00 96.44 193 LEU A C 1
ATOM 1408 O O . LEU A 1 193 ? 2.698 0.497 18.264 1.00 96.44 193 LEU A O 1
ATOM 1412 N N . ALA A 1 194 ? 3.996 -1.134 17.418 1.00 97.12 194 ALA A N 1
ATOM 1413 C CA . ALA A 1 194 ? 3.106 -2.253 17.732 1.00 97.12 194 ALA A CA 1
ATOM 1414 C C . ALA A 1 194 ? 2.502 -2.242 19.156 1.00 97.12 194 ALA A C 1
ATOM 1416 O O . ALA A 1 194 ? 1.298 -2.463 19.274 1.00 97.12 194 ALA A O 1
ATOM 1417 N N . PRO A 1 195 ? 3.253 -1.979 20.246 1.00 97.25 195 PRO A N 1
ATOM 1418 C CA . PRO A 1 195 ? 2.685 -1.980 21.598 1.00 97.25 195 PRO A CA 1
ATOM 1419 C C . PRO A 1 195 ? 1.830 -0.751 21.947 1.00 97.25 195 PRO A C 1
ATOM 1421 O O . PRO A 1 195 ? 1.155 -0.779 22.973 1.00 97.25 195 PRO A O 1
ATOM 1424 N N . GLN A 1 196 ? 1.885 0.325 21.159 1.00 97.69 196 GLN A N 1
ATOM 1425 C CA . GLN A 1 196 ? 1.243 1.617 21.464 1.00 97.69 196 GLN A CA 1
ATOM 1426 C C . GLN A 1 196 ? 0.099 1.963 20.501 1.00 97.69 196 GLN A C 1
ATOM 1428 O O . GLN A 1 196 ? -0.547 3.008 20.631 1.00 97.69 196 GLN A O 1
ATOM 1433 N N . LEU A 1 197 ? -0.127 1.108 19.508 1.00 97.69 197 LEU A N 1
ATOM 1434 C CA . LEU A 1 197 ? -1.126 1.323 18.482 1.00 97.69 197 LEU A CA 1
ATOM 1435 C C . LEU A 1 197 ? -2.537 1.138 19.058 1.00 97.69 197 LEU A C 1
ATOM 1437 O O . LEU A 1 197 ? -2.795 0.205 19.818 1.00 97.69 197 LEU A O 1
ATOM 1441 N N . SER A 1 198 ? -3.451 2.039 18.699 1.00 97.81 198 SER A N 1
ATOM 1442 C CA . SER A 1 198 ? -4.862 1.951 19.082 1.00 97.81 198 SER A CA 1
ATOM 1443 C C . SER A 1 198 ? -5.477 0.614 18.634 1.00 97.81 198 SER A C 1
ATOM 1445 O O . SER A 1 198 ? -5.167 0.148 17.534 1.00 97.81 198 SER A O 1
ATOM 1447 N N . PRO A 1 199 ? -6.404 0.018 19.412 1.00 97.38 199 PRO A N 1
ATOM 1448 C CA . PRO A 1 199 ? -7.102 -1.212 19.022 1.00 97.38 199 PRO A CA 1
ATOM 1449 C C . PRO A 1 199 ? -7.978 -1.057 17.767 1.00 97.38 199 PRO A C 1
ATOM 1451 O O . PRO A 1 199 ? -8.498 -2.048 17.265 1.00 97.38 199 PRO A O 1
ATOM 1454 N N . LEU A 1 200 ? -8.161 0.169 17.261 1.00 97.69 200 LEU A N 1
ATOM 1455 C CA . LEU A 1 200 ? -8.824 0.424 15.980 1.00 97.69 200 LEU A CA 1
ATOM 1456 C C . LEU A 1 200 ? -8.022 -0.105 14.782 1.00 97.69 200 LEU A C 1
ATOM 1458 O O . LEU A 1 200 ? -8.590 -0.365 13.723 1.00 97.69 200 LEU A O 1
ATOM 1462 N N . PHE A 1 201 ? -6.707 -0.251 14.930 1.00 98.25 201 PHE A N 1
ATOM 1463 C CA . PHE A 1 201 ? -5.863 -0.797 13.882 1.00 98.25 201 PHE A CA 1
ATOM 1464 C C . PHE A 1 201 ? -5.902 -2.325 13.869 1.00 98.25 201 PHE A C 1
ATOM 1466 O O . PHE A 1 201 ? -5.895 -2.988 14.901 1.00 98.25 201 PHE A O 1
ATOM 1473 N N . THR A 1 202 ? -5.886 -2.883 12.663 1.00 96.81 202 THR A N 1
ATOM 1474 C CA . THR A 1 202 ? -5.976 -4.329 12.400 1.00 96.81 202 THR A CA 1
ATOM 1475 C C . THR A 1 202 ? -4.663 -4.931 11.898 1.00 96.81 202 THR A C 1
ATOM 1477 O O . THR A 1 202 ? -4.533 -6.152 11.788 1.00 96.81 202 THR A O 1
ATOM 1480 N N . GLY A 1 203 ? -3.667 -4.093 11.601 1.00 97.19 203 GLY A N 1
ATOM 1481 C CA . GLY A 1 203 ? -2.380 -4.531 11.078 1.00 97.19 203 GLY A CA 1
ATOM 1482 C C . GLY A 1 203 ? -1.341 -3.422 10.989 1.00 97.19 203 GLY A C 1
ATOM 1483 O O . GLY A 1 203 ? -1.656 -2.237 11.137 1.00 97.19 203 GLY A O 1
ATOM 1484 N N . ILE A 1 204 ? -0.101 -3.839 10.739 1.00 97.88 204 ILE A N 1
ATOM 1485 C CA . ILE A 1 204 ? 1.044 -2.962 10.492 1.00 97.88 204 ILE A CA 1
ATOM 1486 C C . ILE A 1 204 ? 1.675 -3.345 9.156 1.00 97.88 204 ILE A C 1
ATOM 1488 O O . ILE A 1 204 ? 2.065 -4.494 8.944 1.00 97.88 204 ILE A O 1
ATOM 1492 N N . VAL A 1 205 ? 1.785 -2.351 8.280 1.00 97.75 205 VAL A N 1
ATOM 1493 C CA . VAL A 1 205 ? 2.511 -2.399 7.018 1.00 97.75 205 VAL A CA 1
ATOM 1494 C C . VAL A 1 205 ? 3.955 -1.975 7.259 1.00 97.75 205 VAL A C 1
ATOM 1496 O O . VAL A 1 205 ? 4.221 -0.878 7.755 1.00 97.75 205 VAL A O 1
ATOM 1499 N N . TYR A 1 206 ? 4.879 -2.848 6.889 1.00 96.56 206 TYR A N 1
ATOM 1500 C CA . TYR A 1 206 ? 6.310 -2.597 6.909 1.00 96.56 206 TYR A CA 1
ATOM 1501 C C . TYR A 1 206 ? 6.784 -2.173 5.521 1.00 96.56 206 TYR A C 1
ATOM 1503 O O . TYR A 1 206 ? 6.855 -3.001 4.612 1.00 96.56 206 TYR A O 1
ATOM 1511 N N . ASP A 1 207 ? 7.064 -0.881 5.363 1.00 95.25 207 ASP A N 1
ATOM 1512 C CA . ASP A 1 207 ? 7.558 -0.282 4.123 1.00 95.25 207 ASP A CA 1
ATOM 1513 C C . ASP A 1 207 ? 9.015 -0.684 3.872 1.00 95.25 207 ASP A C 1
ATOM 1515 O O . ASP A 1 207 ? 9.932 -0.112 4.460 1.00 95.25 207 ASP A O 1
ATOM 1519 N N . TYR A 1 208 ? 9.221 -1.706 3.038 1.00 92.81 208 TYR A N 1
ATOM 1520 C CA . TYR A 1 208 ? 10.530 -2.305 2.782 1.00 92.81 208 TYR A CA 1
ATOM 1521 C C . TYR A 1 208 ? 11.044 -1.913 1.392 1.00 92.81 208 TYR A C 1
ATOM 1523 O O . TYR A 1 208 ? 10.987 -2.690 0.429 1.00 92.81 208 TYR A O 1
ATOM 1531 N N . GLU A 1 209 ? 11.543 -0.681 1.286 1.00 87.50 209 GLU A N 1
ATOM 1532 C CA . GLU A 1 209 ? 11.989 -0.073 0.030 1.00 87.50 209 GLU A CA 1
ATOM 1533 C C . GLU A 1 209 ? 13.460 0.394 0.106 1.00 87.50 209 GLU A C 1
ATOM 1535 O O . GLU A 1 209 ? 13.889 0.945 1.125 1.00 87.50 209 GLU A O 1
ATOM 1540 N N . PRO A 1 210 ? 14.270 0.198 -0.958 1.00 85.00 210 PRO A N 1
ATOM 1541 C CA . PRO A 1 210 ? 15.637 0.708 -0.987 1.00 85.00 210 PRO A CA 1
ATOM 1542 C C . PRO A 1 210 ? 15.680 2.237 -0.939 1.00 85.00 210 PRO A C 1
ATOM 1544 O O . PRO A 1 210 ? 14.820 2.913 -1.498 1.00 85.00 210 PRO A O 1
ATOM 1547 N N . ASN A 1 211 ? 16.779 2.776 -0.407 1.00 79.50 211 ASN A N 1
ATOM 1548 C CA . ASN A 1 211 ? 17.105 4.211 -0.378 1.00 79.50 211 ASN A CA 1
ATOM 1549 C C . ASN A 1 211 ? 16.259 5.069 0.575 1.00 79.50 211 ASN A C 1
ATOM 1551 O O . ASN A 1 211 ? 16.314 6.297 0.495 1.00 79.50 211 ASN A O 1
ATOM 1555 N N . TYR A 1 212 ? 15.522 4.454 1.499 1.00 76.50 212 TYR A N 1
ATOM 1556 C CA . TYR A 1 212 ? 14.844 5.175 2.571 1.00 76.50 212 TYR A CA 1
ATOM 1557 C C . TYR A 1 212 ? 15.786 5.299 3.774 1.00 76.50 212 TYR A C 1
ATOM 1559 O O . TYR A 1 212 ? 16.231 4.274 4.292 1.00 76.50 212 TYR A O 1
ATOM 1567 N N . PRO A 1 213 ? 16.086 6.517 4.267 1.00 77.81 213 PRO A N 1
ATOM 1568 C CA . PRO A 1 213 ? 16.954 6.694 5.436 1.00 77.81 213 PRO A CA 1
ATOM 1569 C C . PRO A 1 213 ? 16.453 5.949 6.681 1.00 77.81 213 PRO A C 1
ATOM 1571 O O . PRO A 1 213 ? 17.250 5.484 7.491 1.00 77.81 213 PRO A O 1
ATOM 1574 N N . ASN A 1 214 ? 15.130 5.813 6.806 1.00 75.75 214 ASN A N 1
ATOM 1575 C CA . ASN A 1 214 ? 14.466 5.127 7.911 1.00 75.75 214 ASN A CA 1
ATOM 1576 C C . ASN A 1 214 ? 14.316 3.612 7.701 1.00 75.75 214 ASN A C 1
ATOM 1578 O O . ASN A 1 214 ? 13.789 2.936 8.581 1.00 75.75 214 ASN A O 1
ATOM 1582 N N . GLU A 1 215 ? 14.807 3.066 6.586 1.00 82.44 215 GLU A N 1
ATOM 1583 C CA . GLU A 1 215 ? 14.871 1.626 6.326 1.00 82.44 215 GLU A CA 1
ATOM 1584 C C . GLU A 1 215 ? 16.337 1.149 6.270 1.00 82.44 215 GLU A C 1
ATOM 1586 O O . GLU A 1 215 ? 16.822 0.693 5.232 1.00 82.44 215 GLU A O 1
ATOM 1591 N N . PRO A 1 216 ? 17.094 1.242 7.382 1.00 81.38 216 PRO A N 1
ATOM 1592 C CA . PRO A 1 216 ? 18.493 0.812 7.406 1.00 81.38 216 PRO A CA 1
ATOM 1593 C C . PRO A 1 216 ? 18.650 -0.707 7.229 1.00 81.38 216 PRO A C 1
ATOM 1595 O O . PRO A 1 216 ? 19.748 -1.179 6.953 1.00 81.38 216 PRO A O 1
ATOM 1598 N N . SER A 1 217 ? 17.569 -1.472 7.402 1.00 84.06 217 SER A N 1
ATOM 1599 C CA . SER A 1 217 ? 17.520 -2.925 7.216 1.00 84.06 217 SER A CA 1
ATOM 1600 C C . SER A 1 217 ? 17.228 -3.346 5.771 1.00 84.06 217 SER A C 1
ATOM 1602 O O . SER A 1 217 ? 17.168 -4.550 5.490 1.00 84.06 217 SER A O 1
ATOM 1604 N N . PHE A 1 218 ? 17.071 -2.410 4.824 1.00 92.81 218 PHE A N 1
ATOM 1605 C CA . PHE A 1 218 ? 16.944 -2.803 3.425 1.00 92.81 218 PHE A CA 1
ATOM 1606 C C . PHE A 1 218 ? 18.191 -3.564 2.960 1.00 92.81 218 PHE A C 1
ATOM 1608 O O . PHE A 1 218 ? 19.324 -3.108 3.110 1.00 92.81 218 PHE A O 1
ATOM 1615 N N . THR A 1 219 ? 17.977 -4.711 2.329 1.00 94.31 219 THR A N 1
ATOM 1616 C CA . THR A 1 219 ? 19.015 -5.487 1.663 1.00 94.31 219 THR A CA 1
ATOM 1617 C C . THR A 1 219 ? 18.416 -6.199 0.464 1.00 94.31 219 THR A C 1
ATOM 1619 O O . THR A 1 219 ? 17.232 -6.530 0.445 1.00 94.31 219 THR A O 1
ATOM 1622 N N . TRP A 1 220 ? 19.248 -6.432 -0.546 1.00 94.75 220 TRP A N 1
ATOM 1623 C CA . TRP A 1 220 ? 18.883 -7.288 -1.666 1.00 94.75 220 TRP A CA 1
ATOM 1624 C C . TRP A 1 220 ? 19.071 -8.774 -1.345 1.00 94.75 220 TRP A C 1
ATOM 1626 O O . TRP A 1 220 ? 18.549 -9.604 -2.077 1.00 94.75 220 TRP A O 1
ATOM 1636 N N . ASP A 1 221 ? 19.786 -9.133 -0.275 1.00 95.62 221 ASP A N 1
ATOM 1637 C CA . ASP A 1 221 ? 19.932 -10.527 0.152 1.00 95.62 221 ASP A CA 1
ATOM 1638 C C . ASP A 1 221 ? 18.597 -11.101 0.648 1.00 95.62 221 ASP A C 1
ATOM 1640 O O . ASP A 1 221 ? 18.075 -10.687 1.684 1.00 95.62 221 ASP A O 1
ATOM 1644 N N . PHE A 1 222 ? 18.052 -12.072 -0.088 1.00 95.50 222 PHE A N 1
ATOM 1645 C CA . PHE A 1 222 ? 16.721 -12.601 0.195 1.00 95.50 222 PHE A CA 1
ATOM 1646 C C . PHE A 1 222 ? 16.632 -13.332 1.544 1.00 95.50 222 PHE A C 1
ATOM 1648 O O . PHE A 1 222 ? 15.601 -13.261 2.212 1.00 95.50 222 PHE A O 1
ATOM 1655 N N . GLY A 1 223 ? 17.710 -13.991 1.986 1.00 96.25 223 GLY A N 1
ATOM 1656 C CA . GLY A 1 223 ? 17.756 -14.648 3.295 1.00 96.25 223 GLY A CA 1
ATOM 1657 C C . GLY A 1 223 ? 17.559 -13.650 4.436 1.00 96.25 223 GLY A C 1
ATOM 1658 O O . GLY A 1 223 ? 16.674 -13.827 5.274 1.00 96.25 223 GLY A O 1
ATOM 1659 N N . ALA A 1 224 ? 18.313 -12.554 4.411 1.00 95.56 224 ALA A N 1
ATOM 1660 C CA . ALA A 1 224 ? 18.183 -11.469 5.373 1.00 95.56 224 ALA A CA 1
ATOM 1661 C C . ALA A 1 224 ? 16.828 -10.742 5.267 1.00 95.56 224 ALA A C 1
ATOM 1663 O O . ALA A 1 224 ? 16.219 -10.429 6.291 1.00 95.56 224 ALA A O 1
ATOM 1664 N N . THR A 1 225 ? 16.291 -10.530 4.057 1.00 95.38 225 THR A N 1
ATOM 1665 C CA . THR A 1 225 ? 14.924 -10.003 3.886 1.00 95.38 225 THR A CA 1
ATOM 1666 C C . THR A 1 225 ? 13.885 -10.898 4.571 1.00 95.38 225 THR A C 1
ATOM 1668 O O . THR A 1 225 ? 13.007 -10.398 5.277 1.00 95.38 225 THR A O 1
ATOM 1671 N N . MET A 1 226 ? 13.993 -12.221 4.424 1.00 96.06 226 MET A N 1
ATOM 1672 C CA . MET A 1 226 ? 13.093 -13.176 5.077 1.00 96.06 226 MET A CA 1
ATOM 1673 C C . MET A 1 226 ? 13.180 -13.108 6.605 1.00 96.06 226 MET A C 1
ATOM 1675 O O . MET A 1 226 ? 12.151 -13.182 7.281 1.00 96.06 226 MET A O 1
ATOM 1679 N N . ASP A 1 227 ? 14.376 -12.923 7.163 1.00 95.94 227 ASP A N 1
ATOM 1680 C CA . ASP A 1 227 ? 14.551 -12.738 8.606 1.00 95.94 227 ASP A CA 1
ATOM 1681 C C . ASP A 1 227 ? 13.889 -11.449 9.103 1.00 95.94 227 ASP A C 1
ATOM 1683 O O . ASP A 1 227 ? 13.208 -11.465 10.132 1.00 95.94 227 ASP A O 1
ATOM 1687 N N . HIS A 1 228 ? 13.976 -10.357 8.337 1.00 95.69 228 HIS A N 1
ATOM 1688 C CA . HIS A 1 228 ? 13.265 -9.122 8.663 1.00 95.69 228 HIS A CA 1
ATOM 1689 C C . HIS A 1 228 ? 11.742 -9.294 8.635 1.00 95.69 228 HIS A C 1
ATOM 1691 O O . HIS A 1 228 ? 11.052 -8.831 9.543 1.00 95.69 228 HIS A O 1
ATOM 1697 N N . VAL A 1 229 ? 11.200 -10.016 7.651 1.00 95.69 229 VAL A N 1
ATOM 1698 C CA . VAL A 1 229 ? 9.755 -10.290 7.571 1.00 95.69 229 VAL A CA 1
ATOM 1699 C C . VAL A 1 229 ? 9.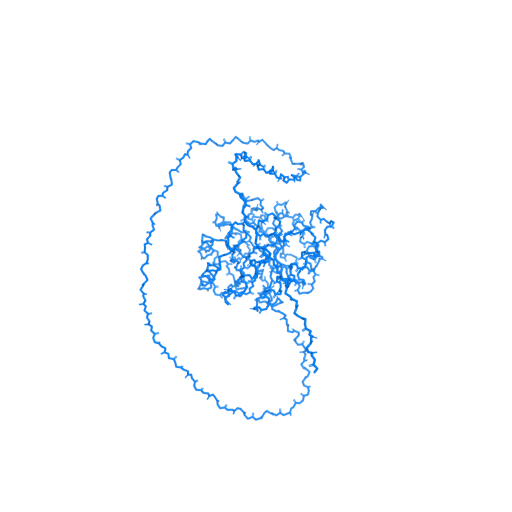275 -11.183 8.724 1.00 95.69 229 VAL A C 1
ATOM 1701 O O . VAL A 1 229 ? 8.205 -10.949 9.288 1.00 95.69 229 VAL A O 1
ATOM 1704 N N . ARG A 1 230 ? 10.071 -12.169 9.155 1.00 95.81 230 ARG A N 1
ATOM 1705 C CA . ARG A 1 230 ? 9.760 -12.967 10.358 1.00 95.81 230 ARG A CA 1
ATOM 1706 C C . ARG A 1 230 ? 9.804 -12.123 11.633 1.00 95.81 230 ARG A C 1
ATOM 1708 O O . ARG A 1 230 ? 8.967 -12.304 12.523 1.00 95.81 230 ARG A O 1
ATOM 1715 N N . ALA A 1 231 ? 10.752 -11.192 11.725 1.00 95.50 231 ALA A N 1
ATOM 1716 C CA . ALA A 1 231 ? 10.850 -10.262 12.846 1.00 95.50 231 ALA A CA 1
ATOM 1717 C C . ALA A 1 231 ? 9.642 -9.312 12.901 1.00 95.50 231 ALA A C 1
ATOM 1719 O O . ALA A 1 231 ? 9.063 -9.135 13.975 1.00 95.50 231 ALA A O 1
ATOM 1720 N N . LEU A 1 232 ? 9.210 -8.779 11.750 1.00 95.69 232 LEU A N 1
ATOM 1721 C CA . LEU A 1 232 ? 7.952 -8.040 11.605 1.00 95.69 232 LEU A CA 1
ATOM 1722 C C . LEU A 1 232 ? 6.786 -8.856 12.166 1.00 95.69 232 LEU A C 1
ATOM 1724 O O . LEU A 1 232 ? 6.086 -8.392 13.065 1.00 95.69 232 LEU A O 1
ATOM 1728 N N . ARG A 1 233 ? 6.600 -10.085 11.673 1.00 95.12 233 ARG A N 1
ATOM 1729 C CA . ARG A 1 233 ? 5.507 -10.957 12.111 1.00 95.12 233 ARG A CA 1
ATOM 1730 C C . ARG A 1 233 ? 5.504 -11.158 13.621 1.00 95.12 233 ARG A C 1
ATOM 1732 O O . ARG A 1 233 ? 4.480 -10.959 14.264 1.00 95.12 233 ARG A O 1
ATOM 1739 N N . THR A 1 234 ? 6.662 -11.472 14.193 1.00 94.81 234 THR A N 1
ATOM 1740 C CA . THR A 1 234 ? 6.819 -11.681 15.640 1.00 94.81 234 THR A CA 1
ATOM 1741 C C . THR A 1 234 ? 6.425 -10.436 16.443 1.00 94.81 234 THR A C 1
ATOM 1743 O O . THR A 1 234 ? 5.700 -10.534 17.436 1.00 94.81 234 THR A O 1
ATOM 1746 N N . ALA A 1 235 ? 6.869 -9.253 16.009 1.00 94.56 235 ALA A N 1
ATOM 1747 C CA . ALA A 1 235 ? 6.571 -7.993 16.685 1.00 94.56 235 ALA A CA 1
ATOM 1748 C C . ALA A 1 235 ? 5.072 -7.649 16.654 1.00 94.56 235 ALA A C 1
ATOM 1750 O O . ALA A 1 235 ? 4.536 -7.131 17.635 1.00 94.56 235 ALA A O 1
ATOM 1751 N N . VAL A 1 236 ? 4.397 -7.965 15.548 1.00 95.25 236 VAL A N 1
ATOM 1752 C CA . VAL A 1 236 ? 3.022 -7.538 15.262 1.00 95.25 236 VAL A CA 1
ATOM 1753 C C . VAL A 1 236 ? 1.985 -8.551 15.763 1.00 95.25 236 VAL A C 1
ATOM 1755 O O . VAL A 1 236 ? 1.051 -8.175 16.472 1.00 95.25 236 VAL A O 1
ATOM 1758 N N . GLU A 1 237 ? 2.165 -9.847 15.492 1.00 92.50 237 GLU A N 1
ATOM 1759 C CA . GLU A 1 237 ? 1.178 -10.881 15.846 1.00 92.50 237 GLU A CA 1
ATOM 1760 C C . GLU A 1 237 ? 1.037 -11.078 17.359 1.00 92.50 237 GLU A C 1
ATOM 1762 O O . GLU A 1 237 ? -0.056 -11.379 17.839 1.00 92.50 237 GLU A O 1
ATOM 1767 N N . SER A 1 238 ? 2.095 -10.820 18.139 1.00 90.25 238 SER A N 1
ATOM 1768 C CA . SER A 1 238 ? 2.023 -10.837 19.612 1.00 90.25 238 SER A CA 1
ATOM 1769 C C . SER A 1 238 ? 1.012 -9.831 20.188 1.00 90.25 238 SER A C 1
ATOM 1771 O O . SER A 1 238 ? 0.636 -9.924 21.357 1.00 90.25 238 SER A O 1
ATOM 1773 N N . ARG A 1 239 ? 0.557 -8.874 19.369 1.00 93.88 239 ARG A N 1
ATOM 1774 C CA . ARG A 1 239 ? -0.448 -7.855 19.696 1.00 93.88 239 ARG A CA 1
ATOM 1775 C C . ARG A 1 239 ? -1.808 -8.117 19.043 1.00 93.88 239 ARG A C 1
ATOM 1777 O O . ARG A 1 239 ? -2.688 -7.271 19.136 1.00 93.88 239 ARG A O 1
ATOM 1784 N N . GLY A 1 240 ? -1.989 -9.267 18.389 1.00 93.75 240 GLY A N 1
ATOM 1785 C CA . GLY A 1 240 ? -3.215 -9.597 17.655 1.00 93.75 240 GLY A CA 1
ATOM 1786 C C . GLY A 1 240 ? -3.395 -8.809 16.353 1.00 93.75 240 GLY A C 1
ATOM 1787 O O . GLY A 1 240 ? -4.494 -8.786 15.805 1.00 93.75 240 GLY A O 1
ATOM 1788 N N . LEU A 1 241 ? -2.335 -8.162 15.865 1.00 95.12 241 LEU A N 1
ATOM 1789 C CA . LEU A 1 241 ? -2.326 -7.397 14.621 1.00 95.12 241 LEU A CA 1
ATOM 1790 C C . LEU A 1 241 ? -1.867 -8.279 13.448 1.00 95.12 241 LEU A C 1
ATOM 1792 O O . LEU A 1 241 ? -1.111 -9.234 13.631 1.00 95.12 241 LEU A O 1
ATOM 1796 N N . THR A 1 242 ? -2.283 -7.928 12.231 1.00 94.50 242 THR A N 1
ATOM 1797 C CA . THR A 1 242 ? -1.813 -8.566 10.991 1.00 94.50 242 THR A CA 1
ATOM 1798 C C . THR A 1 242 ? -0.483 -7.959 10.550 1.00 94.50 242 THR A C 1
ATOM 1800 O O . THR A 1 242 ? -0.375 -6.739 10.406 1.00 94.50 242 THR A O 1
ATOM 1803 N N . ALA A 1 243 ? 0.520 -8.797 10.304 1.00 95.31 243 ALA A N 1
ATOM 1804 C CA . ALA A 1 243 ? 1.758 -8.371 9.664 1.00 95.31 243 ALA A CA 1
ATOM 1805 C C . ALA A 1 243 ? 1.559 -8.248 8.147 1.00 95.31 243 ALA A C 1
ATOM 1807 O O . ALA A 1 243 ? 1.015 -9.143 7.502 1.00 95.31 243 ALA A O 1
ATOM 1808 N N . ILE A 1 244 ? 1.971 -7.113 7.583 1.00 96.56 244 ILE A N 1
ATOM 1809 C CA . ILE A 1 244 ? 1.852 -6.834 6.153 1.00 96.56 244 ILE A CA 1
ATOM 1810 C C . ILE A 1 244 ? 3.209 -6.335 5.664 1.00 96.56 244 ILE A C 1
ATOM 1812 O O . ILE A 1 244 ? 3.699 -5.308 6.125 1.00 96.56 244 ILE A O 1
ATOM 1816 N N . ALA A 1 245 ? 3.839 -7.044 4.735 1.00 95.94 245 ALA A N 1
ATOM 1817 C CA . ALA A 1 245 ? 5.070 -6.562 4.112 1.00 95.94 245 ALA A CA 1
ATOM 1818 C C . ALA A 1 245 ? 4.734 -5.663 2.911 1.00 95.94 245 ALA A C 1
ATOM 1820 O O . ALA A 1 245 ? 3.842 -5.994 2.135 1.00 95.94 245 ALA A O 1
ATOM 1821 N N . LEU A 1 246 ? 5.457 -4.562 2.710 1.00 97.00 246 LEU A N 1
ATOM 1822 C CA . LEU A 1 246 ? 5.391 -3.755 1.486 1.00 97.00 246 LEU A CA 1
ATOM 1823 C C . LEU A 1 246 ? 6.749 -3.798 0.765 1.00 97.00 246 LEU A C 1
ATOM 1825 O O . LEU A 1 246 ? 7.515 -2.840 0.842 1.00 97.00 246 LEU A O 1
ATOM 1829 N N . PRO A 1 247 ? 7.107 -4.925 0.118 1.00 95.94 247 PRO A N 1
ATOM 1830 C CA . PRO A 1 247 ? 8.364 -5.035 -0.608 1.00 95.94 247 PRO A CA 1
ATOM 1831 C C . PRO A 1 247 ? 8.341 -4.264 -1.931 1.00 95.94 247 PRO A C 1
ATOM 1833 O O . PRO A 1 247 ? 7.320 -4.179 -2.626 1.00 95.94 247 PRO A O 1
ATOM 1836 N N . THR A 1 248 ? 9.523 -3.811 -2.355 1.00 95.44 248 THR A N 1
ATOM 1837 C CA . THR A 1 248 ? 9.738 -3.362 -3.734 1.00 95.44 248 THR A CA 1
ATOM 1838 C C . THR A 1 248 ? 9.398 -4.467 -4.748 1.00 95.44 248 THR A C 1
ATOM 1840 O O . THR A 1 248 ? 9.725 -5.637 -4.542 1.00 95.44 248 THR A O 1
ATOM 1843 N N . GLY A 1 249 ? 8.772 -4.119 -5.876 1.00 96.19 249 GLY A N 1
ATOM 1844 C CA . GLY A 1 249 ? 8.512 -5.057 -6.974 1.00 96.19 249 GLY A CA 1
ATOM 1845 C C . GLY A 1 249 ? 9.690 -5.248 -7.933 1.00 96.19 249 GLY A C 1
ATOM 1846 O O . GLY A 1 249 ? 9.612 -6.105 -8.805 1.00 96.19 249 GLY A O 1
ATOM 1847 N N . ARG A 1 250 ? 10.774 -4.462 -7.813 1.00 95.94 250 ARG A N 1
ATOM 1848 C CA . ARG A 1 250 ? 11.880 -4.423 -8.797 1.00 95.94 250 ARG A CA 1
ATOM 1849 C C . ARG A 1 250 ? 12.484 -5.800 -9.149 1.00 95.94 250 ARG A C 1
ATOM 1851 O O . ARG A 1 250 ? 12.741 -6.019 -10.336 1.00 95.94 250 ARG A O 1
ATOM 1858 N N . PRO A 1 251 ? 12.699 -6.727 -8.195 1.00 95.81 251 PRO A N 1
ATOM 1859 C CA . PRO A 1 251 ? 13.204 -8.070 -8.489 1.00 95.81 251 PRO A CA 1
ATOM 1860 C C . PRO A 1 251 ? 12.342 -8.918 -9.432 1.00 95.81 251 PRO A C 1
ATOM 1862 O O . PRO A 1 251 ? 12.859 -9.871 -10.000 1.00 95.81 251 PRO A O 1
ATOM 1865 N N . LEU A 1 252 ? 11.063 -8.580 -9.652 1.00 96.12 252 LEU A N 1
ATOM 1866 C CA . LEU A 1 252 ? 10.186 -9.363 -10.533 1.00 96.12 252 LEU A CA 1
ATOM 1867 C C . LEU A 1 252 ? 10.693 -9.416 -11.976 1.00 96.12 252 LEU A C 1
ATOM 1869 O O . LEU A 1 252 ? 10.601 -10.462 -12.613 1.00 96.12 252 LEU A O 1
ATOM 1873 N N . LEU A 1 253 ? 11.194 -8.291 -12.500 1.00 96.75 253 LEU A N 1
ATOM 1874 C CA . LEU A 1 253 ? 11.609 -8.168 -13.908 1.00 96.75 253 LEU A CA 1
ATOM 1875 C C . LEU A 1 253 ? 12.944 -7.438 -14.121 1.00 96.75 253 LEU A C 1
ATOM 1877 O O . LEU A 1 253 ? 13.394 -7.318 -15.262 1.00 96.75 253 LEU A O 1
ATOM 1881 N N . GLN A 1 254 ? 13.573 -6.879 -13.081 1.00 95.50 254 GLN A N 1
ATOM 1882 C CA . GLN A 1 254 ? 14.871 -6.224 -13.247 1.00 95.50 254 GLN A CA 1
ATOM 1883 C C . GLN A 1 254 ? 15.984 -7.276 -13.270 1.00 95.50 254 GLN A C 1
ATOM 1885 O O . GLN A 1 254 ? 16.352 -7.812 -12.231 1.00 95.50 254 GLN A O 1
ATOM 1890 N N . ARG A 1 255 ? 16.565 -7.512 -14.454 1.00 94.38 255 ARG A N 1
ATOM 1891 C CA . ARG A 1 255 ? 17.594 -8.545 -14.671 1.00 94.38 255 ARG A CA 1
ATOM 1892 C C . ARG A 1 255 ? 18.778 -8.453 -13.707 1.00 94.38 255 ARG A C 1
ATOM 1894 O O . ARG A 1 255 ? 19.257 -9.473 -13.231 1.00 94.38 255 ARG A O 1
ATOM 1901 N N . SER A 1 256 ? 19.243 -7.243 -13.390 1.00 96.00 256 SER A N 1
ATOM 1902 C CA . SER A 1 256 ? 20.361 -7.057 -12.454 1.00 96.00 256 SER A CA 1
ATOM 1903 C C . SER A 1 256 ? 20.054 -7.521 -11.028 1.00 96.00 256 SER A C 1
ATOM 1905 O O . SER A 1 256 ? 20.984 -7.712 -10.253 1.00 96.00 256 SER A O 1
ATOM 1907 N N . LEU A 1 257 ? 18.777 -7.726 -10.687 1.00 95.44 257 LEU A N 1
ATOM 1908 C CA . LEU A 1 257 ? 18.337 -8.201 -9.379 1.00 95.44 257 LEU A CA 1
ATOM 1909 C C . LEU A 1 257 ? 17.982 -9.697 -9.358 1.00 95.44 257 LEU A C 1
ATOM 1911 O O . LEU A 1 257 ? 17.786 -10.245 -8.278 1.00 95.44 257 LEU A O 1
ATOM 1915 N N . GLU A 1 258 ? 17.944 -10.376 -10.510 1.00 91.94 258 GLU A N 1
ATOM 1916 C CA . GLU A 1 258 ? 17.675 -11.821 -10.594 1.00 91.94 258 GLU A CA 1
ATOM 1917 C C . GLU A 1 258 ? 18.612 -12.674 -9.713 1.00 91.94 258 GLU A C 1
ATOM 1919 O O . GLU A 1 258 ? 18.107 -13.579 -9.044 1.00 91.94 258 GLU A O 1
ATOM 1924 N N . PRO A 1 259 ? 19.935 -12.397 -9.621 1.00 95.31 259 PRO A N 1
ATOM 1925 C CA . PRO A 1 259 ? 20.840 -13.197 -8.790 1.00 95.31 259 PRO A CA 1
ATOM 1926 C C . PRO A 1 259 ? 20.501 -13.197 -7.295 1.00 95.31 259 PRO A C 1
ATOM 1928 O O . PRO A 1 259 ? 20.970 -14.068 -6.570 1.00 95.31 259 PRO A O 1
ATOM 1931 N N . HIS A 1 260 ? 19.696 -12.239 -6.828 1.00 94.25 260 HIS A N 1
ATOM 1932 C CA . HIS A 1 260 ? 19.262 -12.173 -5.437 1.00 94.25 260 HIS A CA 1
ATOM 1933 C C . HIS A 1 260 ? 18.128 -13.152 -5.098 1.00 94.25 260 HIS A C 1
ATOM 1935 O O . HIS A 1 260 ? 17.825 -13.323 -3.922 1.00 94.25 260 HIS A O 1
ATOM 1941 N N . GLY A 1 261 ? 17.507 -13.798 -6.094 1.00 93.88 261 GLY A N 1
ATOM 1942 C CA . GLY A 1 261 ? 16.601 -14.931 -5.877 1.00 93.88 261 GLY A CA 1
ATOM 1943 C C . GLY A 1 261 ? 15.342 -14.615 -5.064 1.00 93.88 261 GLY A C 1
ATOM 1944 O O . GLY A 1 261 ? 14.929 -15.434 -4.249 1.00 93.88 261 GLY A O 1
ATOM 1945 N N . TRP A 1 262 ? 14.746 -13.435 -5.253 1.00 95.69 262 TRP A N 1
ATOM 1946 C CA . TRP A 1 262 ? 13.557 -13.026 -4.501 1.00 95.69 262 TRP A CA 1
ATOM 1947 C C . TRP A 1 262 ? 12.330 -13.891 -4.821 1.00 95.69 262 TRP A C 1
ATOM 1949 O O . TRP A 1 262 ? 11.965 -14.073 -5.986 1.00 95.69 262 TRP A O 1
ATOM 1959 N N . ASP A 1 263 ? 11.657 -14.351 -3.766 1.00 95.31 263 ASP A N 1
ATOM 1960 C CA . ASP A 1 263 ? 10.440 -15.162 -3.828 1.00 95.31 263 ASP A CA 1
ATOM 1961 C C . ASP A 1 263 ? 9.317 -14.510 -2.998 1.00 95.31 263 ASP A C 1
ATOM 1963 O O . ASP A 1 263 ? 9.329 -14.497 -1.764 1.00 95.31 263 ASP A O 1
ATOM 1967 N N . TYR A 1 264 ? 8.323 -13.944 -3.682 1.00 94.88 264 TYR A N 1
ATOM 1968 C CA . TYR A 1 264 ? 7.192 -13.256 -3.054 1.00 94.88 264 TYR A CA 1
ATOM 1969 C C . TYR A 1 264 ? 6.173 -14.222 -2.427 1.00 94.88 264 TYR A C 1
ATOM 1971 O O . TYR A 1 264 ? 5.422 -13.829 -1.524 1.00 94.88 264 TYR A O 1
ATOM 1979 N N . GLY A 1 265 ? 6.168 -15.488 -2.851 1.00 94.19 265 GLY A N 1
ATOM 1980 C CA . GLY A 1 265 ? 5.429 -16.564 -2.198 1.00 94.19 265 GLY A CA 1
ATOM 1981 C C . GLY A 1 265 ? 5.997 -16.849 -0.818 1.00 94.19 265 GLY A C 1
ATOM 1982 O O . GLY A 1 265 ? 5.287 -16.763 0.182 1.00 94.19 265 GLY A O 1
ATOM 1983 N N . ALA A 1 266 ? 7.308 -17.071 -0.731 1.00 94.06 266 ALA A N 1
ATOM 1984 C CA . ALA A 1 266 ? 7.984 -17.269 0.548 1.00 94.06 266 ALA A CA 1
ATOM 1985 C C . ALA A 1 266 ? 7.834 -16.050 1.483 1.00 94.06 266 ALA A C 1
ATOM 1987 O O . ALA A 1 266 ? 7.581 -16.229 2.679 1.00 94.06 266 ALA A O 1
ATOM 1988 N N . LEU A 1 267 ? 7.894 -14.815 0.958 1.00 92.81 267 LEU A N 1
ATOM 1989 C CA . LEU A 1 267 ? 7.645 -13.601 1.756 1.00 92.81 267 LEU A CA 1
ATOM 1990 C C . LEU A 1 267 ? 6.251 -13.600 2.389 1.00 92.81 267 LEU A C 1
ATOM 1992 O O . LEU A 1 267 ? 6.120 -13.326 3.583 1.00 92.81 267 LEU A O 1
ATOM 1996 N N . THR A 1 268 ? 5.211 -13.932 1.623 1.00 91.44 268 THR A N 1
ATOM 1997 C CA . THR A 1 268 ? 3.846 -14.017 2.170 1.00 91.44 268 THR A CA 1
ATOM 1998 C C . THR A 1 268 ? 3.654 -15.214 3.090 1.00 91.44 268 THR A C 1
ATOM 2000 O O . THR A 1 268 ? 2.935 -15.097 4.075 1.00 91.44 268 THR A O 1
ATOM 2003 N N . GLN A 1 269 ? 4.372 -16.320 2.898 1.00 90.56 269 GLN A N 1
ATOM 2004 C CA . GLN A 1 269 ? 4.378 -17.412 3.876 1.00 90.56 269 GLN A CA 1
ATOM 2005 C C . GLN A 1 269 ? 4.908 -16.956 5.239 1.00 90.56 269 GLN A C 1
ATOM 2007 O O . GLN A 1 269 ? 4.392 -17.339 6.293 1.00 90.56 269 GLN A O 1
ATOM 2012 N N . ALA A 1 270 ? 5.971 -16.149 5.216 1.00 89.88 270 ALA A N 1
ATOM 2013 C CA . ALA A 1 270 ? 6.629 -15.669 6.417 1.00 89.88 270 ALA A CA 1
ATOM 2014 C C . ALA A 1 270 ? 5.863 -14.528 7.089 1.00 89.88 270 ALA A C 1
ATOM 2016 O O . ALA A 1 270 ? 5.758 -14.543 8.3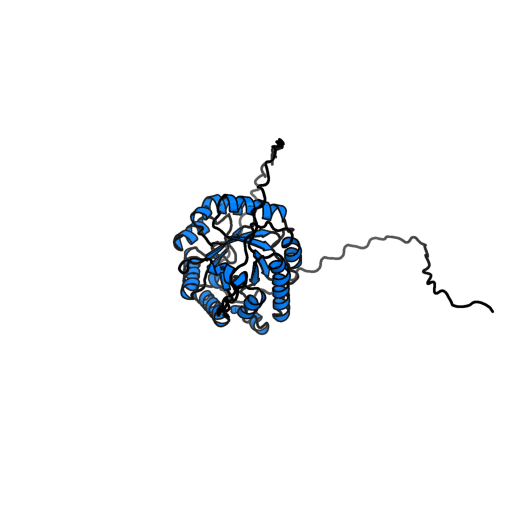11 1.00 89.88 270 ALA A O 1
ATOM 2017 N N . GLY A 1 271 ? 5.347 -13.565 6.320 1.00 80.75 271 GLY A N 1
ATOM 2018 C CA . GLY A 1 271 ? 4.735 -12.330 6.828 1.00 80.75 271 GLY A CA 1
ATOM 2019 C C . GLY A 1 271 ? 3.211 -12.298 6.788 1.00 80.75 271 GLY A C 1
ATOM 2020 O O . GLY A 1 271 ? 2.603 -11.565 7.555 1.00 80.75 271 GLY A O 1
ATOM 2021 N N . GLY A 1 272 ? 2.592 -13.115 5.943 1.00 83.31 272 GLY A N 1
ATOM 2022 C CA . GLY A 1 272 ? 1.153 -13.252 5.803 1.00 83.31 272 GLY A CA 1
ATOM 2023 C C . GLY A 1 272 ? 0.575 -12.566 4.564 1.00 83.31 272 GLY A C 1
ATOM 2024 O O . GLY A 1 272 ? 0.250 -13.226 3.579 1.00 83.31 272 GLY A O 1
ATOM 2025 N N . VAL A 1 273 ? 0.447 -11.240 4.606 1.00 92.06 273 VAL A N 1
ATOM 2026 C CA . VAL A 1 273 ? -0.038 -10.429 3.474 1.00 92.06 273 VAL A CA 1
ATOM 2027 C C . VAL A 1 273 ? 1.118 -9.598 2.933 1.00 92.06 273 VAL A C 1
ATOM 2029 O O . VAL A 1 273 ? 1.964 -9.138 3.704 1.00 92.06 273 VAL A O 1
ATOM 2032 N N . ALA A 1 274 ? 1.154 -9.359 1.622 1.00 95.44 274 ALA A N 1
ATOM 2033 C CA . ALA A 1 274 ? 2.066 -8.369 1.067 1.00 95.44 274 ALA A CA 1
ATOM 2034 C C . ALA A 1 274 ? 1.395 -7.387 0.107 1.00 95.44 274 ALA A C 1
ATOM 2036 O O . ALA A 1 274 ? 0.603 -7.738 -0.763 1.00 95.44 274 ALA A O 1
ATOM 2037 N N . PHE A 1 275 ? 1.751 -6.121 0.242 1.00 97.56 275 PHE A N 1
ATOM 2038 C CA . PHE A 1 275 ? 1.445 -5.091 -0.736 1.00 97.56 275 PHE A CA 1
ATOM 2039 C C . PHE A 1 275 ? 2.675 -4.981 -1.633 1.00 97.56 275 PHE A C 1
ATOM 2041 O O . PHE A 1 275 ? 3.751 -4.664 -1.157 1.00 97.56 275 PHE A O 1
ATOM 2048 N N . VAL A 1 276 ? 2.588 -5.330 -2.913 1.00 97.50 276 VAL A N 1
ATOM 2049 C CA . VAL A 1 276 ? 3.794 -5.394 -3.757 1.00 97.50 276 VAL A CA 1
ATOM 2050 C C . VAL A 1 276 ? 3.885 -4.140 -4.605 1.00 97.50 276 VAL A C 1
ATOM 2052 O O . VAL A 1 276 ? 2.999 -3.874 -5.423 1.00 97.50 276 VAL A O 1
ATOM 2055 N N . GLN A 1 277 ? 4.975 -3.390 -4.456 1.00 97.06 277 GLN A N 1
ATOM 2056 C CA . GLN A 1 277 ? 5.211 -2.151 -5.190 1.00 97.06 277 GLN A CA 1
ATOM 2057 C C . GLN A 1 277 ? 5.484 -2.408 -6.691 1.00 97.06 277 GLN A C 1
ATOM 2059 O O . GLN A 1 277 ? 6.628 -2.452 -7.151 1.00 97.06 277 GLN A O 1
ATOM 2064 N N . THR A 1 278 ? 4.423 -2.594 -7.479 1.00 97.19 278 THR A N 1
ATOM 2065 C CA . THR A 1 278 ? 4.467 -2.906 -8.922 1.00 97.19 278 THR A CA 1
ATOM 2066 C C . THR A 1 278 ? 4.245 -1.684 -9.825 1.00 97.19 278 THR A C 1
ATOM 2068 O O . THR A 1 278 ? 4.265 -1.802 -11.055 1.00 97.19 278 THR A O 1
ATOM 2071 N N . GLN A 1 279 ? 4.107 -0.489 -9.242 1.00 94.62 279 GLN A N 1
ATOM 2072 C CA . GLN A 1 279 ? 3.778 0.765 -9.926 1.00 94.62 279 GLN A CA 1
ATOM 2073 C C . GLN A 1 279 ? 4.721 1.093 -11.090 1.00 94.62 279 GLN A C 1
ATOM 2075 O O . GLN A 1 279 ? 4.276 1.552 -12.144 1.00 94.62 279 GLN A O 1
ATOM 2080 N N . THR A 1 280 ? 6.013 0.789 -10.948 1.00 94.94 280 THR A N 1
ATOM 2081 C CA . THR A 1 280 ? 7.029 1.024 -11.983 1.00 94.94 280 THR A CA 1
ATOM 2082 C C . THR A 1 280 ? 6.737 0.238 -13.261 1.00 94.94 280 THR A C 1
ATOM 2084 O O . THR A 1 280 ? 6.998 0.723 -14.361 1.00 94.94 280 THR A O 1
ATOM 2087 N N . TYR A 1 281 ? 6.169 -0.964 -13.151 1.00 98.12 281 TYR A N 1
ATOM 2088 C CA . TYR A 1 281 ? 5.810 -1.767 -14.320 1.00 98.12 281 TYR A CA 1
ATOM 2089 C C . TYR A 1 281 ? 4.531 -1.267 -14.975 1.00 98.12 281 TYR A C 1
ATOM 2091 O O . TYR A 1 281 ? 4.485 -1.196 -16.200 1.00 98.12 281 TYR A O 1
ATOM 2099 N N . CYS A 1 282 ? 3.550 -0.812 -14.186 1.00 97.94 282 CYS A N 1
ATOM 2100 C CA . CYS A 1 282 ? 2.371 -0.155 -14.744 1.00 97.94 282 CYS A CA 1
ATOM 2101 C C . CYS A 1 282 ? 2.793 1.081 -15.545 1.00 97.94 282 CYS A C 1
ATOM 2103 O O . CYS A 1 282 ? 2.354 1.229 -16.680 1.00 97.94 282 CYS A O 1
ATOM 2105 N N . LYS A 1 283 ? 3.732 1.895 -15.033 1.00 97.56 283 LYS A N 1
ATOM 2106 C CA . LYS A 1 283 ? 4.313 3.048 -15.746 1.00 97.56 283 LYS A CA 1
ATOM 2107 C C . LYS A 1 283 ? 4.989 2.679 -17.067 1.00 97.56 283 LYS A C 1
ATOM 2109 O O . LYS A 1 283 ? 4.799 3.393 -18.049 1.00 97.56 283 LYS A O 1
ATOM 2114 N N . LYS A 1 284 ? 5.736 1.570 -17.103 1.00 97.50 284 LYS A N 1
ATOM 2115 C CA . LYS A 1 284 ? 6.388 1.050 -18.321 1.00 97.50 284 LYS A CA 1
ATOM 2116 C C . LYS A 1 284 ? 5.396 0.552 -19.381 1.00 97.50 284 LYS A C 1
ATOM 2118 O O . LYS A 1 284 ? 5.783 0.410 -20.537 1.00 97.50 284 LYS A O 1
ATOM 2123 N N . GLY A 1 285 ? 4.138 0.321 -19.009 1.00 97.75 285 GLY A N 1
ATOM 2124 C CA . GLY A 1 285 ? 3.053 -0.069 -19.905 1.00 97.75 285 GLY A CA 1
ATOM 2125 C C . GLY A 1 285 ? 2.421 -1.403 -19.516 1.00 97.75 285 GLY A C 1
ATOM 2126 O O . GLY A 1 285 ? 3.011 -2.202 -18.788 1.00 97.75 285 GLY A O 1
ATOM 2127 N N . LEU A 1 286 ? 1.215 -1.651 -20.037 1.00 98.44 286 LEU A N 1
ATOM 2128 C CA . LEU A 1 286 ? 0.426 -2.837 -19.697 1.00 98.44 286 LEU A CA 1
ATOM 2129 C C . LEU A 1 286 ? 1.196 -4.161 -19.890 1.00 98.44 286 LEU A C 1
ATOM 2131 O O . LEU A 1 286 ? 1.197 -4.942 -18.944 1.00 98.44 286 LEU A O 1
ATOM 2135 N N . PRO A 1 287 ? 1.942 -4.402 -20.992 1.00 98.50 287 PRO A N 1
ATOM 2136 C CA . PRO A 1 287 ? 2.658 -5.671 -21.165 1.00 98.50 287 PRO A CA 1
ATOM 2137 C C . PRO A 1 287 ? 3.698 -5.958 -20.070 1.00 98.50 287 PRO A C 1
ATOM 2139 O O . PRO A 1 287 ? 3.808 -7.085 -19.596 1.00 98.50 287 PRO A O 1
ATOM 2142 N N . ALA A 1 288 ? 4.444 -4.937 -19.631 1.00 98.31 288 ALA A N 1
ATOM 2143 C CA . ALA A 1 288 ? 5.428 -5.092 -18.558 1.00 98.31 288 ALA A CA 1
ATOM 2144 C C . ALA A 1 288 ? 4.745 -5.351 -17.208 1.00 98.31 288 ALA A C 1
ATOM 2146 O O . ALA A 1 288 ? 5.223 -6.151 -16.407 1.00 98.31 288 ALA A O 1
ATOM 2147 N N . PHE A 1 289 ? 3.619 -4.684 -16.957 1.00 98.56 289 PHE A N 1
ATOM 2148 C CA . PHE A 1 289 ? 2.828 -4.902 -15.753 1.00 98.56 289 PHE A CA 1
ATOM 2149 C C . PHE A 1 289 ? 2.247 -6.315 -15.698 1.00 98.56 289 PHE A C 1
ATOM 2151 O O . PHE A 1 289 ? 2.391 -6.999 -14.692 1.00 98.56 289 PHE A O 1
ATOM 2158 N N . GLU A 1 290 ? 1.662 -6.784 -16.797 1.00 98.44 290 GLU A N 1
ATOM 2159 C CA . GLU A 1 290 ? 1.123 -8.136 -16.924 1.00 98.44 290 GLU A CA 1
ATOM 2160 C C . GLU A 1 290 ? 2.181 -9.212 -16.691 1.00 98.44 290 GLU A C 1
ATOM 2162 O O . GLU A 1 290 ? 1.945 -10.131 -15.909 1.00 98.44 290 GLU A O 1
ATOM 2167 N N . GLN A 1 291 ? 3.372 -9.048 -17.271 1.00 98.31 291 GLN A N 1
ATOM 2168 C CA . GLN A 1 291 ? 4.493 -9.953 -17.026 1.00 98.31 291 GLN A CA 1
ATOM 2169 C C . GLN A 1 291 ? 4.900 -9.980 -15.542 1.00 98.31 291 GLN A C 1
ATOM 2171 O O . GLN A 1 291 ? 5.206 -11.045 -15.009 1.00 98.31 291 GLN A O 1
ATOM 2176 N N . ALA A 1 292 ? 4.892 -8.832 -14.855 1.00 98.06 292 ALA A N 1
ATOM 2177 C CA . ALA A 1 292 ? 5.190 -8.765 -13.424 1.00 98.06 292 ALA A CA 1
ATOM 2178 C C . ALA A 1 292 ? 4.110 -9.464 -12.581 1.00 98.06 292 ALA A C 1
ATOM 2180 O O . ALA A 1 292 ? 4.438 -10.167 -11.627 1.00 98.06 292 ALA A O 1
ATOM 2181 N N . LEU A 1 293 ? 2.832 -9.310 -12.945 1.00 97.62 293 LEU A N 1
ATOM 2182 C CA . LEU A 1 293 ? 1.727 -10.008 -12.284 1.00 97.62 293 LEU A CA 1
ATOM 2183 C C . LEU A 1 293 ? 1.786 -11.521 -12.509 1.00 97.62 293 LEU A C 1
ATOM 2185 O O . LEU A 1 293 ? 1.505 -12.275 -11.582 1.00 97.62 293 LEU A O 1
ATOM 2189 N N . ASP A 1 294 ? 2.162 -11.969 -13.709 1.00 96.75 294 ASP A N 1
ATOM 2190 C CA . ASP A 1 294 ? 2.349 -13.393 -13.992 1.00 96.75 294 ASP A CA 1
ATOM 2191 C C . ASP A 1 294 ? 3.500 -13.967 -13.157 1.00 96.75 294 ASP A C 1
ATOM 2193 O O . ASP A 1 294 ? 3.324 -15.004 -12.528 1.00 96.75 294 ASP A O 1
ATOM 2197 N N . ARG A 1 295 ? 4.624 -13.244 -13.024 1.00 95.50 295 ARG A N 1
ATOM 2198 C CA . ARG A 1 295 ? 5.725 -13.639 -12.125 1.00 95.50 295 ARG A CA 1
ATOM 2199 C C . ARG A 1 295 ? 5.300 -13.734 -10.664 1.00 95.50 295 ARG A C 1
ATOM 2201 O O . ARG A 1 295 ? 5.700 -14.683 -9.999 1.00 95.50 295 ARG A O 1
ATOM 2208 N N . LEU A 1 296 ? 4.500 -12.782 -10.176 1.00 93.75 296 LEU A N 1
ATOM 2209 C CA . LEU A 1 296 ? 3.922 -12.873 -8.835 1.00 93.75 296 LEU A CA 1
ATOM 2210 C C . LEU A 1 296 ? 3.060 -14.127 -8.720 1.00 93.75 296 LEU A C 1
ATOM 2212 O O . LEU A 1 296 ? 3.317 -14.955 -7.859 1.00 93.75 296 LEU A O 1
ATOM 2216 N N . ARG A 1 297 ? 2.095 -14.316 -9.626 1.00 91.69 297 ARG A N 1
ATOM 2217 C CA . ARG A 1 297 ? 1.177 -15.463 -9.607 1.00 91.69 297 ARG A CA 1
ATOM 2218 C C . ARG A 1 297 ? 1.903 -16.807 -9.657 1.00 91.69 297 ARG A C 1
ATOM 2220 O O . ARG A 1 297 ? 1.495 -17.731 -8.964 1.00 91.69 297 ARG A O 1
ATOM 2227 N N . ASP A 1 298 ? 2.964 -16.924 -10.445 1.00 92.81 298 ASP A N 1
ATOM 2228 C CA . ASP A 1 298 ? 3.734 -18.166 -10.562 1.00 92.81 298 ASP A CA 1
ATOM 2229 C C . ASP A 1 298 ? 4.447 -18.542 -9.247 1.00 92.81 298 ASP A C 1
ATOM 2231 O O . ASP A 1 298 ? 4.789 -19.704 -9.042 1.00 92.81 298 ASP A O 1
ATOM 2235 N N . GLN A 1 299 ? 4.625 -17.582 -8.334 1.00 92.00 299 GLN A N 1
ATOM 2236 C CA . GLN A 1 299 ? 5.149 -17.787 -6.980 1.00 92.00 299 GLN A CA 1
ATOM 2237 C C . GLN A 1 299 ? 4.034 -17.957 -5.931 1.00 92.00 299 GLN A C 1
ATOM 2239 O O . GLN A 1 299 ? 4.297 -17.913 -4.732 1.00 92.00 299 GLN A O 1
ATOM 2244 N N . HIS A 1 300 ? 2.772 -18.116 -6.339 1.00 85.44 300 HIS A N 1
ATOM 2245 C CA . HIS A 1 300 ? 1.651 -18.149 -5.400 1.00 85.44 300 HIS A CA 1
ATOM 2246 C C . HIS A 1 300 ? 1.643 -19.417 -4.570 1.00 85.44 300 HIS A C 1
ATOM 2248 O O . HIS A 1 300 ? 1.737 -20.531 -5.084 1.00 85.44 300 HIS A O 1
ATOM 2254 N N . ILE A 1 301 ? 1.435 -19.227 -3.273 1.00 79.44 301 ILE A N 1
ATOM 2255 C CA . ILE A 1 301 ? 1.248 -20.300 -2.311 1.00 79.44 301 ILE A CA 1
ATOM 2256 C C . ILE A 1 301 ? -0.135 -20.177 -1.679 1.00 79.44 301 ILE A C 1
ATOM 2258 O O . ILE A 1 301 ? -0.669 -19.080 -1.516 1.00 79.44 301 ILE A O 1
ATOM 2262 N N . ALA A 1 302 ? -0.731 -21.306 -1.302 1.00 74.62 302 ALA A N 1
ATOM 2263 C CA . ALA A 1 302 ? -2.024 -21.297 -0.630 1.00 74.62 302 ALA A CA 1
ATOM 2264 C C . ALA A 1 302 ? -1.954 -20.477 0.673 1.00 74.62 302 ALA A C 1
ATOM 2266 O O . ALA A 1 302 ? -1.112 -20.733 1.532 1.00 74.62 302 ALA A O 1
ATOM 2267 N N . GLY A 1 303 ? -2.850 -19.496 0.814 1.00 67.75 303 GLY A N 1
ATOM 2268 C CA . GLY A 1 303 ? -2.934 -18.628 1.991 1.00 67.75 303 GLY A CA 1
ATOM 2269 C C . GLY A 1 303 ? -1.987 -17.422 1.996 1.00 67.75 303 GLY A C 1
ATOM 2270 O O . GLY A 1 303 ? -2.023 -16.668 2.965 1.00 67.75 303 GLY A O 1
ATOM 2271 N N . GLY A 1 304 ? -1.170 -17.229 0.954 1.00 78.12 304 GLY A N 1
ATOM 2272 C CA . GLY A 1 304 ? -0.425 -15.990 0.730 1.00 78.12 304 GLY A CA 1
ATOM 2273 C C . GLY A 1 304 ? -1.240 -15.024 -0.126 1.00 78.12 304 GLY A C 1
ATOM 2274 O O . GLY A 1 304 ? -1.746 -15.404 -1.177 1.00 78.12 304 GLY A O 1
ATOM 2275 N N . GLU A 1 305 ? -1.379 -13.775 0.312 1.00 86.50 305 GLU A N 1
ATOM 2276 C CA . GLU A 1 305 ? -2.199 -12.787 -0.395 1.00 86.50 305 GLU A CA 1
ATOM 2277 C C . GLU A 1 305 ? -1.380 -11.562 -0.805 1.00 86.50 305 GLU A C 1
ATOM 2279 O O . GLU A 1 305 ? -0.608 -11.017 -0.008 1.00 86.50 305 GLU A O 1
ATOM 2284 N N . TRP A 1 306 ? -1.594 -11.096 -2.041 1.00 91.62 306 TRP A N 1
ATOM 2285 C CA . TRP A 1 306 ? -0.934 -9.904 -2.568 1.00 91.62 306 TRP A CA 1
ATOM 2286 C C . TRP A 1 306 ? -1.909 -8.834 -3.028 1.00 91.62 306 TRP A C 1
ATOM 2288 O O . TRP A 1 306 ? -2.892 -9.121 -3.713 1.00 91.62 306 TRP A O 1
ATOM 2298 N N . LEU A 1 307 ? -1.563 -7.580 -2.745 1.00 96.25 307 LEU A N 1
ATOM 2299 C CA . LEU A 1 307 ? -2.167 -6.412 -3.381 1.00 96.25 307 LEU A CA 1
ATOM 2300 C C . LEU A 1 307 ? -1.088 -5.692 -4.199 1.00 96.25 307 LEU A C 1
ATOM 2302 O O . LEU A 1 307 ? -0.265 -4.973 -3.627 1.00 96.25 307 LEU A O 1
ATOM 2306 N N . PRO A 1 308 ? -1.057 -5.865 -5.530 1.00 97.62 308 PRO A N 1
ATOM 2307 C CA . PRO A 1 308 ? -0.162 -5.099 -6.385 1.00 97.62 308 PRO A CA 1
ATOM 2308 C C . PRO A 1 308 ? -0.486 -3.601 -6.314 1.00 97.62 308 PRO A C 1
ATOM 2310 O O . PRO A 1 308 ? -1.654 -3.203 -6.300 1.00 97.62 308 PRO A O 1
ATOM 2313 N N . GLN A 1 309 ? 0.545 -2.762 -6.279 1.00 98.38 309 GLN A N 1
ATOM 2314 C CA . GLN A 1 309 ? 0.395 -1.312 -6.255 1.00 98.38 309 GLN A CA 1
ATOM 2315 C C . GLN A 1 309 ? 0.193 -0.703 -7.651 1.00 98.38 309 GLN A C 1
ATOM 2317 O O . GLN A 1 309 ? 0.966 -0.943 -8.578 1.00 98.38 309 GLN A O 1
ATOM 2322 N N . VAL A 1 310 ? -0.785 0.195 -7.763 1.00 98.31 310 VAL A N 1
ATOM 2323 C CA . VAL A 1 310 ? -0.974 1.109 -8.898 1.00 98.31 310 VAL A CA 1
ATOM 2324 C C . VAL A 1 310 ? -0.909 2.548 -8.385 1.00 98.31 310 VAL A C 1
ATOM 2326 O O . VAL A 1 310 ? -1.475 2.865 -7.343 1.00 98.31 310 VAL A O 1
ATOM 2329 N N . THR A 1 311 ? -0.234 3.433 -9.119 1.00 98.06 311 THR A N 1
ATOM 2330 C CA . THR A 1 311 ? -0.060 4.845 -8.743 1.00 98.06 311 THR A CA 1
ATOM 2331 C C . THR A 1 311 ? -0.764 5.742 -9.760 1.00 98.06 311 THR A C 1
ATOM 2333 O O . THR A 1 311 ? -0.260 5.928 -10.867 1.00 98.06 311 THR A O 1
ATOM 2336 N N . VAL A 1 312 ? -1.905 6.334 -9.404 1.00 97.56 312 VAL A N 1
ATOM 2337 C CA . VAL A 1 312 ? -2.634 7.261 -10.292 1.00 97.56 312 VAL A CA 1
ATOM 2338 C C . VAL A 1 312 ? -2.271 8.698 -9.925 1.00 97.56 312 VAL A C 1
ATOM 2340 O O . VAL A 1 312 ? -2.873 9.308 -9.049 1.00 97.56 312 VAL A O 1
ATOM 2343 N N . ALA A 1 313 ? -1.219 9.207 -10.568 1.00 95.94 313 ALA A N 1
ATOM 2344 C CA . ALA A 1 313 ? -0.691 10.559 -10.374 1.00 95.94 313 ALA A CA 1
ATOM 2345 C C . ALA A 1 313 ? 0.251 10.912 -11.546 1.00 95.94 313 ALA A C 1
ATOM 2347 O O . ALA A 1 313 ? 1.464 10.765 -11.413 1.00 95.94 313 ALA A O 1
ATOM 2348 N N . PRO A 1 314 ? -0.262 11.332 -12.716 1.00 91.19 314 PRO A N 1
ATOM 2349 C CA . PRO A 1 314 ? 0.474 11.311 -13.991 1.00 91.19 314 PRO A CA 1
ATOM 2350 C C . PRO A 1 314 ? 1.848 11.997 -13.994 1.00 91.19 314 PRO A C 1
ATOM 2352 O O . PRO A 1 314 ? 2.751 11.562 -14.710 1.00 91.19 314 PRO A O 1
ATOM 2355 N N . ASN A 1 315 ? 2.008 13.042 -13.177 1.00 91.44 315 ASN A N 1
ATOM 2356 C CA . ASN A 1 315 ? 3.225 13.853 -13.102 1.00 91.44 315 ASN A CA 1
ATOM 2357 C C . ASN A 1 315 ? 4.187 13.411 -11.984 1.00 91.44 315 ASN A C 1
ATOM 2359 O O . ASN A 1 315 ? 5.153 14.111 -11.693 1.00 91.44 315 ASN A O 1
ATOM 2363 N N . GLN A 1 316 ? 3.921 12.283 -11.322 1.00 92.44 316 GLN A N 1
ATOM 2364 C CA . GLN A 1 316 ? 4.827 11.684 -10.340 1.00 92.44 316 GLN A CA 1
ATOM 2365 C C . GLN A 1 316 ? 5.754 10.661 -11.015 1.00 92.44 316 GLN A C 1
ATOM 2367 O O . GLN A 1 316 ? 5.337 10.035 -11.995 1.00 92.44 316 GLN A O 1
ATOM 2372 N N . PRO A 1 317 ? 6.974 10.417 -10.488 1.00 91.44 317 PRO A N 1
ATOM 2373 C CA . PRO A 1 317 ? 7.961 9.535 -11.123 1.00 91.44 317 PRO A CA 1
ATOM 2374 C C . PRO A 1 317 ? 7.418 8.156 -11.533 1.00 91.44 317 PRO A C 1
ATOM 2376 O O . PRO A 1 317 ? 7.658 7.697 -12.648 1.00 91.44 317 PRO A O 1
ATOM 2379 N N . ASN A 1 318 ? 6.608 7.537 -10.668 1.00 92.56 318 ASN A N 1
ATOM 2380 C CA . ASN A 1 318 ? 5.993 6.227 -10.907 1.00 92.56 318 ASN A CA 1
ATOM 2381 C C . ASN A 1 318 ? 4.487 6.299 -11.200 1.00 92.56 318 ASN A C 1
ATOM 2383 O O . ASN A 1 318 ? 3.798 5.284 -11.136 1.00 92.56 318 ASN A O 1
ATOM 2387 N N . GLY A 1 319 ? 3.952 7.491 -11.467 1.00 96.81 319 GLY A N 1
ATOM 2388 C CA . GLY A 1 319 ? 2.520 7.690 -11.643 1.00 96.81 319 GLY A CA 1
ATOM 2389 C C . GLY A 1 319 ? 2.060 7.589 -13.093 1.00 96.81 319 GLY A C 1
ATOM 2390 O O . GLY A 1 319 ? 2.776 7.957 -14.029 1.00 96.81 319 GLY A O 1
ATOM 2391 N N . VAL A 1 320 ? 0.846 7.076 -13.281 1.00 98.12 320 VAL A N 1
ATOM 2392 C CA . VAL A 1 320 ? 0.215 6.867 -14.591 1.00 98.12 320 VAL A CA 1
ATOM 2393 C C . VAL A 1 320 ? -1.053 7.702 -14.760 1.00 98.12 320 VAL A C 1
ATOM 2395 O O . VAL A 1 320 ? -1.577 8.264 -13.796 1.00 98.12 320 VAL A O 1
ATOM 2398 N N . SER A 1 321 ? -1.542 7.786 -16.001 1.00 98.12 321 SER A N 1
ATOM 2399 C CA . SER A 1 321 ? -2.876 8.318 -16.295 1.00 98.12 321 SER A CA 1
ATOM 2400 C C . SER A 1 321 ? -3.969 7.429 -15.704 1.00 98.12 321 SER A C 1
ATOM 2402 O O . SER A 1 321 ? -3.755 6.241 -15.461 1.00 98.12 321 SER A O 1
ATOM 2404 N N . ILE A 1 322 ? -5.168 7.988 -15.531 1.00 98.38 322 ILE A N 1
ATOM 2405 C CA . ILE A 1 322 ? -6.346 7.232 -15.085 1.00 98.38 322 ILE A CA 1
ATOM 2406 C C . ILE A 1 322 ? -6.604 6.032 -16.006 1.00 98.38 322 ILE A C 1
ATOM 2408 O O . ILE A 1 322 ? -6.805 4.926 -15.520 1.00 98.38 322 ILE A O 1
ATOM 2412 N N . GLN A 1 323 ? -6.551 6.232 -17.329 1.00 98.50 323 GLN A N 1
ATOM 2413 C CA . GLN A 1 323 ? -6.802 5.173 -18.314 1.00 98.50 323 GLN A CA 1
ATOM 2414 C C . GLN A 1 323 ? -5.781 4.031 -18.210 1.00 98.50 323 GLN A C 1
ATOM 2416 O O . GLN A 1 323 ? -6.143 2.860 -18.279 1.00 98.50 323 GLN A O 1
ATOM 2421 N N . GLN A 1 324 ? -4.501 4.359 -18.029 1.00 98.50 324 GLN A N 1
ATOM 2422 C CA . GLN A 1 324 ? -3.457 3.351 -17.865 1.00 98.50 324 GLN A CA 1
ATOM 2423 C C . GLN A 1 324 ? -3.575 2.636 -16.513 1.00 98.50 324 GLN A C 1
ATOM 2425 O O . GLN A 1 324 ? -3.443 1.416 -16.461 1.00 98.50 324 GLN A O 1
ATOM 2430 N N . GLY A 1 325 ? -3.891 3.365 -15.438 1.00 98.44 325 GLY A N 1
ATOM 2431 C CA . GLY A 1 325 ? -4.178 2.776 -14.131 1.00 98.44 325 GLY A CA 1
ATOM 2432 C C . GLY A 1 325 ? -5.372 1.821 -14.175 1.00 98.44 325 GLY A C 1
ATOM 2433 O O . GLY A 1 325 ? -5.308 0.738 -13.599 1.00 98.44 325 GLY A O 1
ATOM 2434 N N . GLU A 1 326 ? -6.437 2.183 -14.896 1.00 98.50 326 GLU A N 1
ATOM 2435 C CA . GLU A 1 326 ? -7.624 1.346 -15.109 1.00 98.50 326 GLU A CA 1
ATOM 2436 C C . GLU A 1 326 ? -7.264 0.041 -15.827 1.00 98.50 326 GLU A C 1
ATOM 2438 O O . GLU A 1 326 ? -7.637 -1.033 -15.358 1.00 98.50 326 GLU A O 1
ATOM 2443 N N . ALA A 1 327 ? -6.474 0.112 -16.902 1.00 98.56 327 ALA A N 1
ATOM 2444 C CA . ALA A 1 327 ? -5.993 -1.074 -17.608 1.00 98.56 327 ALA A CA 1
ATOM 2445 C C . ALA A 1 327 ? -5.151 -1.987 -16.696 1.00 98.56 327 ALA A C 1
ATOM 2447 O O . ALA A 1 327 ? -5.351 -3.202 -16.674 1.00 98.56 327 ALA A O 1
ATOM 2448 N N . CYS A 1 328 ? -4.259 -1.412 -15.882 1.00 98.69 328 CYS A N 1
ATOM 2449 C CA . CYS A 1 328 ? -3.498 -2.163 -14.883 1.00 98.69 328 CYS A CA 1
ATOM 2450 C C . CYS A 1 328 ? -4.428 -2.827 -13.845 1.00 98.69 328 CYS A C 1
ATOM 2452 O O . CYS A 1 328 ? -4.291 -4.014 -13.559 1.00 98.69 328 CYS A O 1
ATOM 2454 N N . ALA A 1 329 ? -5.431 -2.116 -13.323 1.00 98.31 329 ALA A N 1
ATOM 2455 C CA . ALA A 1 329 ? -6.397 -2.680 -12.379 1.00 98.31 329 ALA A CA 1
ATOM 2456 C C . ALA A 1 329 ? -7.240 -3.813 -12.996 1.00 98.31 329 ALA A C 1
ATOM 2458 O O . ALA A 1 329 ? -7.507 -4.821 -12.342 1.00 98.31 329 ALA A O 1
ATOM 2459 N N . GLN A 1 330 ? -7.625 -3.695 -14.268 1.00 98.00 330 GLN A N 1
ATOM 2460 C CA . GLN A 1 330 ? -8.303 -4.772 -14.994 1.00 98.00 330 GLN A CA 1
ATOM 2461 C C . GLN A 1 330 ? -7.403 -6.007 -15.140 1.00 98.00 330 GLN A C 1
ATOM 2463 O O . GLN A 1 330 ? -7.877 -7.122 -14.929 1.00 98.00 330 GLN A O 1
ATOM 2468 N N . ALA A 1 331 ? -6.106 -5.827 -15.407 1.00 98.19 331 ALA A N 1
ATOM 2469 C CA . ALA A 1 331 ? -5.144 -6.930 -15.464 1.00 98.19 331 ALA A CA 1
ATOM 2470 C C . ALA A 1 331 ? -4.950 -7.641 -14.111 1.00 98.19 331 ALA A C 1
ATOM 2472 O O . ALA A 1 331 ? -4.795 -8.864 -14.095 1.00 98.19 331 ALA A O 1
ATOM 2473 N N . ILE A 1 332 ? -5.005 -6.905 -12.990 1.00 96.75 332 ILE A N 1
ATOM 2474 C CA . ILE A 1 332 ? -5.036 -7.478 -11.628 1.00 96.75 332 ILE A CA 1
ATOM 2475 C C . ILE A 1 332 ? -6.285 -8.354 -11.466 1.00 96.75 332 ILE A C 1
ATOM 2477 O O . ILE A 1 332 ? -6.177 -9.524 -11.096 1.00 96.75 332 ILE A O 1
ATOM 2481 N N . ARG A 1 333 ? -7.467 -7.817 -11.807 1.00 94.56 333 ARG A N 1
ATOM 2482 C CA . ARG A 1 333 ? -8.748 -8.539 -11.709 1.00 94.56 333 ARG A CA 1
ATOM 2483 C C . ARG A 1 333 ? -8.762 -9.806 -12.562 1.00 94.56 333 ARG A C 1
ATOM 2485 O O . ARG A 1 333 ? -9.184 -10.853 -12.089 1.00 94.56 333 ARG A O 1
ATOM 2492 N N . ALA A 1 334 ? -8.286 -9.719 -13.804 1.00 95.12 334 ALA A N 1
ATOM 2493 C CA . ALA A 1 334 ? -8.264 -10.836 -14.748 1.00 95.12 334 ALA A CA 1
ATOM 2494 C C . ALA A 1 334 ? -7.406 -12.020 -14.268 1.00 95.12 334 ALA A C 1
ATOM 2496 O O . ALA A 1 334 ? -7.617 -13.149 -14.701 1.00 95.12 334 ALA A O 1
ATOM 2497 N N . ARG A 1 335 ? -6.457 -11.773 -13.357 1.00 92.88 335 ARG A N 1
ATOM 2498 C CA . ARG A 1 335 ? -5.603 -12.796 -12.739 1.00 92.88 335 ARG A CA 1
ATOM 2499 C C . ARG A 1 335 ? -6.150 -13.325 -11.412 1.00 92.88 335 ARG A C 1
ATOM 2501 O O . ARG A 1 335 ? -5.467 -14.101 -10.755 1.00 92.88 335 ARG A O 1
ATOM 2508 N N . GLY A 1 336 ? -7.363 -12.922 -11.026 1.00 90.06 336 GLY A N 1
ATOM 2509 C CA . GLY A 1 336 ? -8.015 -13.375 -9.797 1.00 90.06 336 GLY A CA 1
ATOM 2510 C C . GLY A 1 336 ? -7.364 -12.845 -8.520 1.00 90.06 336 GLY A C 1
ATOM 2511 O O . GLY A 1 336 ? -7.559 -13.426 -7.458 1.00 90.06 336 GLY A O 1
ATOM 2512 N N . LEU A 1 337 ? -6.575 -11.767 -8.606 1.00 90.50 337 LEU A N 1
ATOM 2513 C CA . LEU A 1 337 ? -5.973 -11.158 -7.424 1.00 90.50 337 LEU A CA 1
ATOM 2514 C C . LEU A 1 337 ? -7.036 -10.381 -6.626 1.00 90.50 337 LEU A C 1
ATOM 2516 O O . LEU A 1 337 ? -7.881 -9.706 -7.227 1.00 90.50 337 LEU A O 1
ATOM 2520 N N . PRO A 1 338 ? -6.992 -10.434 -5.283 1.00 91.00 338 PRO A N 1
ATOM 2521 C CA . PRO A 1 338 ? -8.093 -9.981 -4.428 1.00 91.00 338 PRO A CA 1
ATOM 2522 C C . PRO A 1 338 ? -8.252 -8.458 -4.392 1.00 91.00 338 PRO A C 1
ATOM 2524 O O . PRO A 1 338 ? -9.301 -7.940 -4.015 1.00 91.00 338 PRO A O 1
ATOM 2527 N N . GLY A 1 339 ? -7.213 -7.707 -4.752 1.00 95.00 339 GLY A N 1
ATOM 2528 C CA . GLY A 1 339 ? -7.176 -6.274 -4.519 1.00 95.00 339 GLY A CA 1
ATOM 2529 C C . GLY A 1 339 ? -6.019 -5.567 -5.199 1.00 95.00 339 GLY A C 1
ATOM 2530 O O . GLY A 1 339 ? -5.182 -6.183 -5.854 1.00 95.00 339 GLY A O 1
ATOM 2531 N N . LEU A 1 340 ? -5.965 -4.257 -4.989 1.00 97.56 340 LEU A N 1
ATOM 2532 C CA . LEU A 1 340 ? -4.820 -3.422 -5.323 1.00 97.56 340 LEU A CA 1
ATOM 2533 C C . LEU A 1 340 ? -4.536 -2.426 -4.200 1.00 97.56 340 LEU A C 1
ATOM 2535 O O . LEU A 1 340 ? -5.432 -2.037 -3.448 1.00 97.56 340 LEU A O 1
ATOM 2539 N N . MET A 1 341 ? -3.290 -1.976 -4.117 1.00 98.44 341 MET A N 1
ATOM 2540 C CA . MET A 1 341 ? -2.931 -0.793 -3.342 1.00 98.44 341 MET A CA 1
ATOM 2541 C C . MET A 1 341 ? -2.909 0.410 -4.287 1.00 98.44 341 MET A C 1
ATOM 2543 O O . MET A 1 341 ? -2.139 0.442 -5.244 1.00 98.44 341 MET A O 1
ATOM 2547 N N . LEU A 1 342 ? -3.765 1.400 -4.049 1.00 98.38 342 LEU A N 1
ATOM 2548 C CA . LEU A 1 342 ? -3.794 2.633 -4.827 1.00 98.38 342 LEU A CA 1
ATOM 2549 C C . LEU A 1 342 ? -2.902 3.660 -4.144 1.00 98.38 342 LEU A C 1
ATOM 2551 O O . LEU A 1 342 ? -3.310 4.264 -3.155 1.00 98.38 342 LEU A O 1
ATOM 2555 N N . TRP A 1 343 ? -1.714 3.911 -4.686 1.00 97.19 343 TRP A N 1
ATOM 2556 C CA . TRP A 1 343 ? -0.954 5.088 -4.282 1.00 97.19 343 TRP A CA 1
ATOM 2557 C C . TRP A 1 343 ? -1.527 6.328 -4.964 1.00 97.19 343 TRP A C 1
ATOM 2559 O O . TRP A 1 343 ? -1.753 6.355 -6.178 1.00 97.19 343 TRP A O 1
ATOM 2569 N N . TRP A 1 344 ? -1.734 7.374 -4.175 1.00 96.12 344 TRP A N 1
ATOM 2570 C CA . TRP A 1 344 ? -2.280 8.649 -4.614 1.00 96.12 344 TRP A CA 1
ATOM 2571 C C . TRP A 1 344 ? -1.651 9.783 -3.801 1.00 96.12 344 TRP A C 1
ATOM 2573 O O . TRP A 1 344 ? -0.948 9.557 -2.816 1.00 96.12 344 TRP A O 1
ATOM 2583 N N . SER A 1 345 ? -1.902 11.022 -4.213 1.00 93.56 345 SER A N 1
ATOM 2584 C CA . SER A 1 345 ? -1.457 12.213 -3.491 1.00 93.56 345 SER A CA 1
ATOM 2585 C C . SER A 1 345 ? -2.624 13.182 -3.317 1.00 93.56 345 SER A C 1
ATOM 2587 O O . SER A 1 345 ? -3.461 13.270 -4.217 1.00 93.56 345 SER A O 1
ATOM 2589 N N . PRO A 1 346 ? -2.677 13.964 -2.220 1.00 93.88 346 PRO A N 1
ATOM 2590 C CA . PRO A 1 346 ? -3.727 14.963 -2.011 1.00 93.88 346 PRO A CA 1
ATOM 2591 C C . PRO A 1 346 ? -3.842 15.977 -3.157 1.00 93.88 346 PRO A C 1
ATOM 2593 O O . PRO A 1 346 ? -4.925 16.498 -3.405 1.00 93.88 346 PRO A O 1
ATOM 2596 N N . ALA A 1 347 ? -2.742 16.233 -3.874 1.00 95.44 347 ALA A N 1
ATOM 2597 C CA . ALA A 1 347 ? -2.723 17.102 -5.050 1.00 95.44 347 ALA A CA 1
ATOM 2598 C C . ALA A 1 347 ? -3.428 16.493 -6.280 1.00 95.44 347 ALA A C 1
ATOM 2600 O O . ALA A 1 347 ? -3.790 17.231 -7.186 1.00 95.44 347 ALA A O 1
ATOM 2601 N N . TYR A 1 348 ? -3.633 15.172 -6.291 1.00 95.69 348 TYR A N 1
ATOM 2602 C CA . TYR A 1 348 ? -4.235 14.389 -7.379 1.00 95.69 348 TYR A CA 1
ATOM 2603 C C . TYR A 1 348 ? -5.485 13.627 -6.904 1.00 95.69 348 TYR A C 1
ATOM 2605 O O . TYR A 1 348 ? -5.786 12.519 -7.351 1.00 95.69 348 TYR A O 1
ATOM 2613 N N . VAL A 1 349 ? -6.208 14.188 -5.926 1.00 97.62 349 VAL A N 1
ATOM 2614 C CA . VAL A 1 349 ? -7.425 13.562 -5.385 1.00 97.62 349 VAL A CA 1
ATOM 2615 C C . VAL A 1 349 ? -8.519 13.420 -6.450 1.00 97.62 349 VAL A C 1
ATOM 2617 O O . VAL A 1 349 ? -9.290 12.467 -6.404 1.00 97.62 349 VAL A O 1
ATOM 2620 N N . GLY A 1 350 ? -8.579 14.335 -7.426 1.00 98.12 350 GLY A N 1
ATOM 2621 C CA . GLY A 1 350 ? -9.547 14.266 -8.523 1.00 98.12 350 GLY A CA 1
ATOM 2622 C C . GLY A 1 350 ? -9.313 13.051 -9.419 1.00 98.12 350 GLY A C 1
ATOM 2623 O O . GLY A 1 350 ? -10.258 12.357 -9.783 1.00 98.12 350 GLY A O 1
ATOM 2624 N N . GLU A 1 351 ? -8.053 12.752 -9.723 1.00 98.31 351 GLU A N 1
ATOM 2625 C CA . GLU A 1 351 ? -7.660 11.582 -10.497 1.00 98.31 351 GLU A CA 1
ATOM 2626 C C . GLU A 1 351 ? -7.887 10.283 -9.723 1.00 98.31 351 GLU A C 1
ATOM 2628 O O . GLU A 1 351 ? -8.333 9.300 -10.315 1.00 98.31 351 GLU A O 1
ATOM 2633 N N . ALA A 1 352 ? -7.631 10.278 -8.411 1.00 98.12 352 ALA A N 1
ATOM 2634 C CA . ALA A 1 352 ? -7.929 9.136 -7.552 1.00 98.12 352 ALA A CA 1
ATOM 2635 C C . ALA A 1 352 ? -9.443 8.851 -7.475 1.00 98.12 352 ALA A C 1
ATOM 2637 O O . ALA A 1 352 ? -9.849 7.704 -7.655 1.00 98.12 352 ALA A O 1
ATOM 2638 N N . ASP A 1 353 ? -10.281 9.875 -7.269 1.00 98.50 353 ASP A N 1
ATOM 2639 C CA . ASP A 1 353 ? -11.751 9.756 -7.260 1.00 98.50 353 ASP A CA 1
ATOM 2640 C C . ASP A 1 353 ? -12.278 9.231 -8.605 1.00 98.50 353 ASP A C 1
ATOM 2642 O O . ASP A 1 353 ? -13.022 8.249 -8.652 1.00 98.50 353 ASP A O 1
ATOM 2646 N N . GLU A 1 354 ? -11.825 9.816 -9.718 1.00 98.44 354 GLU A N 1
ATOM 2647 C CA . GLU A 1 354 ? -12.215 9.378 -11.061 1.00 98.44 354 GLU A CA 1
ATOM 2648 C C . GLU A 1 354 ? -11.771 7.940 -11.360 1.00 98.44 354 GLU A C 1
ATOM 2650 O O . GLU A 1 354 ? -12.531 7.159 -11.938 1.00 98.44 354 GLU A O 1
ATOM 2655 N N . PHE A 1 355 ? -10.562 7.558 -10.946 1.00 98.56 355 PHE A N 1
ATOM 2656 C CA . PHE A 1 355 ? -10.083 6.186 -11.070 1.00 98.56 355 PHE A CA 1
ATOM 2657 C C . PHE A 1 355 ? -10.958 5.204 -10.281 1.00 98.56 355 PHE A C 1
ATOM 2659 O O . PHE A 1 355 ? -11.404 4.204 -10.844 1.00 98.56 355 PHE A O 1
ATOM 2666 N N . LEU A 1 356 ? -11.276 5.497 -9.014 1.00 98.12 356 LEU A N 1
ATOM 2667 C CA . LEU A 1 356 ? -12.152 4.645 -8.202 1.00 98.12 356 LEU A CA 1
ATOM 2668 C C . LEU A 1 356 ? -13.553 4.523 -8.823 1.00 98.12 356 LEU A C 1
ATOM 2670 O O . LEU A 1 356 ? -14.086 3.415 -8.906 1.00 98.12 356 LEU A O 1
ATOM 2674 N N . ARG A 1 357 ? -14.113 5.622 -9.345 1.00 97.88 357 ARG A N 1
ATOM 2675 C CA . ARG A 1 357 ? -15.399 5.620 -10.060 1.00 97.88 357 ARG A CA 1
ATOM 2676 C C . ARG A 1 357 ? -15.383 4.680 -11.268 1.00 97.88 357 ARG A C 1
ATOM 2678 O O . ARG A 1 357 ? -16.339 3.936 -11.474 1.00 97.88 357 ARG A O 1
ATOM 2685 N N . ARG A 1 358 ? -14.294 4.657 -12.045 1.00 97.56 358 ARG A N 1
ATOM 2686 C CA . ARG A 1 358 ? -14.126 3.742 -13.194 1.00 97.56 358 ARG A CA 1
ATOM 2687 C C . ARG A 1 358 ? -13.971 2.280 -12.791 1.00 97.56 358 ARG A C 1
ATOM 2689 O O . ARG A 1 358 ? -14.392 1.398 -13.531 1.00 97.56 358 ARG A O 1
ATOM 2696 N N . LEU A 1 359 ? -13.473 2.008 -11.585 1.00 96.12 359 LEU A N 1
ATOM 2697 C CA . LEU A 1 359 ? -13.532 0.664 -10.998 1.00 96.12 359 LEU A CA 1
ATOM 2698 C C . LEU A 1 359 ? -14.951 0.258 -10.556 1.00 96.12 359 LEU A C 1
ATOM 2700 O O . LEU A 1 359 ? -15.135 -0.862 -10.073 1.00 96.12 359 LEU A O 1
ATOM 2704 N N . GLY A 1 360 ? -15.937 1.142 -10.742 1.00 95.06 360 GLY A N 1
ATOM 2705 C CA . GLY A 1 360 ? -17.341 0.944 -10.405 1.00 95.06 360 GLY A CA 1
ATOM 2706 C C . GLY A 1 360 ? -17.675 1.293 -8.960 1.00 95.06 360 GLY A C 1
ATOM 2707 O O . GLY A 1 360 ? -18.652 0.750 -8.451 1.00 95.06 360 GLY A O 1
ATOM 2708 N N . ARG A 1 361 ? -16.856 2.112 -8.285 1.00 92.50 361 ARG A N 1
ATOM 2709 C CA . ARG A 1 361 ? -16.999 2.434 -6.859 1.00 92.50 361 ARG A CA 1
ATOM 2710 C C . ARG A 1 361 ? -17.844 3.661 -6.554 1.00 92.50 361 ARG A C 1
ATOM 2712 O O . ARG A 1 361 ? -17.769 4.684 -7.281 1.00 92.50 361 ARG A O 1
#